Protein AF-0000000081627123 (afdb_homodimer)

pLDDT: mean 78.78, std 24.62, range [31.23, 98.88]

Organism: Polistes dominula (NCBI:txid743375)

Structure (mmCIF, N/CA/C/O backbone):
data_AF-0000000081627123-model_v1
#
loop_
_entity.id
_entity.type
_entity.pdbx_description
1 polymer 'Thioredoxin, mitochondrial'
#
loop_
_atom_site.group_PDB
_atom_site.id
_atom_site.type_symbol
_atom_site.label_atom_id
_atom_site.label_alt_id
_atom_site.label_comp_id
_atom_site.label_asym_id
_atom_site.label_entity_id
_atom_site.label_seq_id
_atom_site.pdbx_PDB_ins_code
_atom_site.Cartn_x
_atom_site.Cartn_y
_atom_site.Cartn_z
_atom_site.occupancy
_atom_site.B_iso_or_equiv
_atom_site.auth_seq_id
_atom_site.auth_comp_id
_atom_site.auth_asym_id
_atom_site.auth_atom_id
_atom_site.pdbx_PDB_model_num
ATOM 1 N N . MET A 1 1 ? 8.406 61.375 -47.062 1 37.44 1 MET A N 1
ATOM 2 C CA . MET A 1 1 ? 8.875 61.156 -45.688 1 37.44 1 MET A CA 1
ATOM 3 C C . MET A 1 1 ? 8.07 60.062 -45 1 37.44 1 MET A C 1
ATOM 5 O O . MET A 1 1 ? 6.91 60.281 -44.625 1 37.44 1 MET A O 1
ATOM 9 N N . LEU A 1 2 ? 8.195 58.781 -45.469 1 44.66 2 LEU A N 1
ATOM 10 C CA . LEU A 1 2 ? 7.539 57.562 -45.031 1 44.66 2 LEU A CA 1
ATOM 11 C C . LEU A 1 2 ? 7.84 57.281 -43.562 1 44.66 2 LEU A C 1
ATOM 13 O O . LEU A 1 2 ? 9 57.125 -43.188 1 44.66 2 LEU A O 1
ATOM 17 N N . ARG A 1 3 ? 6.949 57.75 -42.656 1 46.53 3 ARG A N 1
ATOM 18 C CA . ARG A 1 3 ? 6.918 57.438 -41.219 1 46.53 3 ARG A CA 1
ATOM 19 C C . ARG A 1 3 ? 6.801 55.938 -41 1 46.53 3 ARG A C 1
ATOM 21 O O . ARG A 1 3 ? 5.805 55.344 -41.375 1 46.53 3 ARG A O 1
ATOM 28 N N . ASN A 1 4 ? 7.891 55.156 -41.156 1 46.28 4 ASN A N 1
ATOM 29 C CA . ASN A 1 4 ? 8 53.75 -40.719 1 46.28 4 ASN A CA 1
ATOM 30 C C . ASN A 1 4 ? 7.574 53.594 -39.25 1 46.28 4 ASN A C 1
ATOM 32 O O . ASN A 1 4 ? 8.25 54.094 -38.344 1 46.28 4 ASN A O 1
ATOM 36 N N . ILE A 1 5 ? 6.258 53.656 -38.938 1 51.25 5 ILE A N 1
ATOM 37 C CA . ILE A 1 5 ? 5.715 53.375 -37.594 1 51.25 5 ILE A CA 1
ATOM 38 C C . ILE A 1 5 ? 6.121 51.969 -37.188 1 51.25 5 ILE A C 1
ATOM 40 O O . ILE A 1 5 ? 5.777 50.969 -37.844 1 51.25 5 ILE A O 1
ATOM 44 N N . ASN A 1 6 ? 7.352 51.719 -36.719 1 48.28 6 ASN A N 1
ATOM 45 C CA . ASN A 1 6 ? 7.758 50.531 -36 1 48.28 6 ASN A CA 1
ATOM 46 C C . ASN A 1 6 ? 6.805 50.219 -34.844 1 48.28 6 ASN A C 1
ATOM 48 O O . ASN A 1 6 ? 6.738 50.938 -33.875 1 48.28 6 ASN A O 1
ATOM 52 N N . LYS A 1 7 ? 5.578 49.719 -35.094 1 49.28 7 LYS A N 1
ATOM 53 C CA . LYS A 1 7 ? 4.742 49.25 -34 1 49.28 7 LYS A CA 1
ATOM 54 C C . LYS A 1 7 ? 5.449 48.156 -33.219 1 49.28 7 LYS A C 1
ATOM 56 O O . LYS A 1 7 ? 5.75 47.062 -33.781 1 49.28 7 LYS A O 1
ATOM 61 N N . THR A 1 8 ? 6.305 48.438 -32.219 1 51.44 8 THR A N 1
ATOM 62 C CA .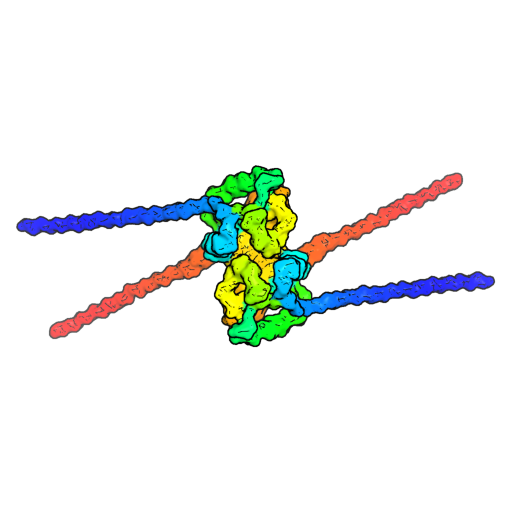 THR A 1 8 ? 6.82 47.5 -31.25 1 51.44 8 THR A CA 1
ATOM 63 C C . THR A 1 8 ? 5.676 46.75 -30.547 1 51.44 8 THR A C 1
ATOM 65 O O . THR A 1 8 ? 4.758 47.406 -30.031 1 51.44 8 THR A O 1
ATOM 68 N N . PHE A 1 9 ? 5.223 45.656 -31.047 1 54.81 9 PHE A N 1
ATOM 69 C CA . PHE A 1 9 ? 4.324 44.812 -30.266 1 54.81 9 PHE A CA 1
ATOM 70 C C . PHE A 1 9 ? 4.938 44.5 -28.906 1 54.81 9 PHE A C 1
ATOM 72 O O . PHE A 1 9 ? 6.105 44.094 -28.828 1 54.81 9 PHE A O 1
ATOM 79 N N . PRO A 1 10 ? 4.41 45.094 -27.891 1 54.66 10 PRO A N 1
ATOM 80 C CA . PRO A 1 10 ? 4.957 44.688 -26.594 1 54.66 10 PRO A CA 1
ATOM 81 C C . PRO A 1 10 ? 4.781 43.188 -26.328 1 54.66 10 PRO A C 1
ATOM 83 O O . PRO A 1 10 ? 3.758 42.625 -26.703 1 54.66 10 PRO A O 1
ATOM 86 N N . MET A 1 11 ? 5.836 42.406 -26.391 1 53.34 11 MET A N 1
ATOM 87 C CA . MET A 1 11 ? 5.832 41.031 -25.906 1 53.34 11 MET A CA 1
ATOM 88 C C . MET A 1 11 ? 5.273 40.969 -24.484 1 53.34 11 MET A C 1
ATOM 90 O O . MET A 1 11 ? 5.793 41.594 -23.578 1 53.34 11 MET A O 1
ATOM 94 N N . TRP A 1 12 ? 3.969 40.844 -24.328 1 49.94 12 TRP A N 1
ATOM 95 C CA . TRP A 1 12 ? 3.402 40.562 -23.016 1 49.94 12 TRP A CA 1
ATOM 96 C C . TRP A 1 12 ? 4.078 39.344 -22.375 1 49.94 12 TRP A C 1
ATOM 98 O O . TRP A 1 12 ? 4.02 38.25 -22.922 1 49.94 12 TRP A O 1
ATOM 108 N N . ILE A 1 13 ? 5.172 39.531 -21.828 1 50.84 13 ILE A N 1
ATOM 109 C CA . ILE A 1 13 ? 5.699 38.469 -20.984 1 50.84 13 ILE A CA 1
ATOM 110 C C . ILE A 1 13 ? 4.609 38 -20.031 1 50.84 13 ILE A C 1
ATOM 112 O O . ILE A 1 13 ? 4.164 38.719 -19.156 1 50.84 13 ILE A O 1
ATOM 116 N N . ARG A 1 14 ? 3.654 37.188 -20.438 1 51.41 14 ARG A N 1
ATOM 117 C CA . ARG A 1 14 ? 2.754 36.531 -19.484 1 51.41 14 ARG A CA 1
ATOM 118 C C . ARG A 1 14 ? 3.535 35.844 -18.375 1 51.41 14 ARG A C 1
ATOM 120 O O . ARG A 1 14 ? 4.434 35.062 -18.625 1 51.41 14 ARG A O 1
ATOM 127 N N . ARG A 1 15 ? 3.648 36.531 -17.203 1 46.91 15 ARG A N 1
ATOM 128 C CA . ARG A 1 15 ? 4.137 35.844 -16.016 1 46.91 15 ARG A CA 1
ATOM 129 C C . ARG A 1 15 ? 3.404 34.5 -15.812 1 46.91 15 ARG A C 1
ATOM 131 O O . ARG A 1 15 ? 2.174 34.469 -15.734 1 46.91 15 ARG A O 1
ATOM 138 N N . ILE A 1 16 ? 3.758 33.469 -16.391 1 46.84 16 ILE A N 1
ATOM 139 C CA . ILE A 1 16 ? 3.254 32.156 -15.984 1 46.84 16 ILE A CA 1
ATOM 140 C C . ILE A 1 16 ? 3.283 32.031 -14.469 1 46.84 16 ILE A C 1
ATOM 142 O O . ILE A 1 16 ? 4.352 32.125 -13.852 1 46.84 16 ILE A O 1
ATOM 146 N N . SER A 1 17 ? 2.309 32.75 -13.852 1 41.34 17 SER A N 1
ATOM 147 C CA . SER A 1 17 ? 2.172 32.469 -12.422 1 41.34 17 SER A CA 1
ATOM 148 C C . SER A 1 17 ? 2.279 30.953 -12.148 1 41.34 17 SER A C 1
ATOM 150 O O . SER A 1 17 ? 1.561 30.156 -12.75 1 41.34 17 SER A O 1
ATOM 152 N N . LEU A 1 18 ? 3.475 30.5 -11.953 1 42.94 18 LEU A N 1
ATOM 153 C CA . LEU A 1 18 ? 3.584 29.172 -11.359 1 42.94 18 LEU A CA 1
ATOM 154 C C . LEU A 1 18 ? 2.521 28.969 -10.289 1 42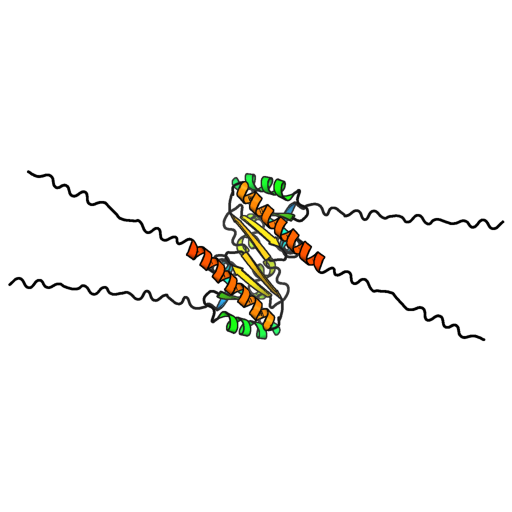.94 18 LEU A C 1
ATOM 156 O O . LEU A 1 18 ? 2.516 29.672 -9.273 1 42.94 18 LEU A O 1
ATOM 160 N N . SER A 1 19 ? 1.31 28.875 -10.602 1 42.25 19 SER A N 1
ATOM 161 C CA . SER A 1 19 ? 0.287 28.5 -9.633 1 42.25 19 SER A CA 1
ATOM 162 C C . SER A 1 19 ? 0.873 27.641 -8.508 1 42.25 19 SER A C 1
ATOM 164 O O . SER A 1 19 ? 1.483 26.609 -8.766 1 42.25 19 SER A O 1
ATOM 166 N N . HIS A 1 20 ? 1.462 28.25 -7.492 1 45.31 20 HIS A N 1
ATOM 167 C CA . HIS A 1 20 ? 1.794 27.547 -6.262 1 45.31 20 HIS A CA 1
ATOM 168 C C . HIS A 1 20 ? 0.743 26.484 -5.938 1 45.31 20 HIS A C 1
ATOM 170 O O . HIS A 1 20 ? -0.418 26.812 -5.688 1 45.31 20 HIS A O 1
ATOM 176 N N . GLN A 1 21 ? 0.646 25.516 -6.559 1 48.5 21 GLN A N 1
ATOM 177 C CA . GLN A 1 21 ? -0.294 24.484 -6.148 1 48.5 21 GLN A CA 1
ATOM 178 C C . GLN A 1 21 ? -0.326 24.328 -4.633 1 48.5 21 GLN A C 1
ATOM 180 O O . GLN A 1 21 ? 0.723 24.234 -3.99 1 48.5 21 GLN A O 1
ATOM 185 N N . LYS A 1 22 ? -1.052 25.031 -3.885 1 51.25 22 LYS A N 1
ATOM 186 C CA . LYS A 1 22 ? -1.329 25.016 -2.451 1 51.25 22 LYS A CA 1
ATOM 187 C C . LYS A 1 22 ? -1.034 23.641 -1.849 1 51.25 22 LYS A C 1
ATOM 189 O O . LYS A 1 22 ? -1.465 22.625 -2.383 1 51.25 22 LYS A O 1
ATOM 194 N N . LYS A 1 23 ? 0.147 23.531 -1.082 1 57.25 23 LYS A N 1
ATOM 195 C CA . LYS A 1 23 ? 0.594 22.5 -0.137 1 57.25 23 LYS A CA 1
ATOM 196 C C . LYS A 1 23 ? -0.578 21.953 0.668 1 57.25 23 LYS A C 1
ATOM 198 O O . LYS A 1 23 ? -1.301 22.703 1.323 1 57.25 23 LYS A O 1
ATOM 203 N N . LYS A 1 24 ? -1.236 20.75 0.321 1 81.94 24 LYS A N 1
ATOM 204 C CA . LYS A 1 24 ? -2.639 20.609 0.7 1 81.94 24 LYS A CA 1
ATOM 205 C C . LYS A 1 24 ? -2.8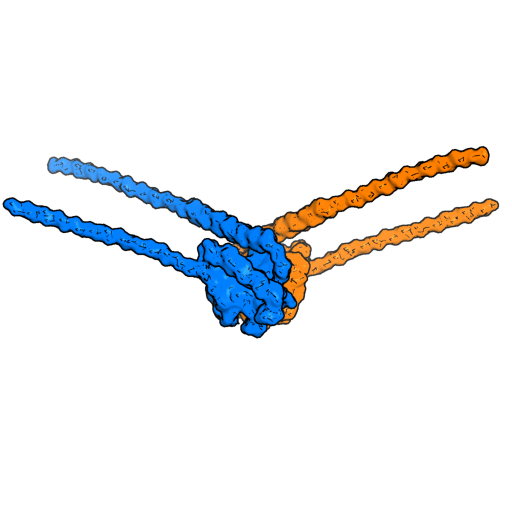03 19.609 1.834 1 81.94 24 LYS A C 1
ATOM 207 O O . LYS A 1 24 ? -2.186 18.531 1.818 1 81.94 24 LYS A O 1
ATOM 212 N N . VAL A 1 25 ? -2.908 20.266 2.957 1 95.5 25 VAL A N 1
ATOM 213 C CA . VAL A 1 25 ? -3.525 19.453 4.004 1 95.5 25 VAL A CA 1
ATOM 214 C C . VAL A 1 25 ? -5.02 19.312 3.73 1 95.5 25 VAL A C 1
ATOM 216 O O . VAL A 1 25 ? -5.727 20.297 3.557 1 95.5 25 VAL A O 1
ATOM 219 N N . TYR A 1 26 ? -5.402 18.047 3.629 1 96.44 26 TYR A N 1
ATOM 220 C CA . TYR A 1 26 ? -6.824 17.859 3.359 1 96.44 26 TYR A CA 1
ATOM 221 C C . TYR A 1 26 ? -7.355 16.609 4.043 1 96.44 26 TYR A C 1
ATOM 223 O O . TYR A 1 26 ? -6.586 15.703 4.379 1 96.44 26 TYR A O 1
ATOM 231 N N . GLU A 1 27 ? -8.688 16.625 4.27 1 97 27 GLU A N 1
ATOM 232 C CA . GLU A 1 27 ? -9.367 15.469 4.824 1 97 27 GLU A CA 1
ATOM 233 C C . GLU A 1 27 ? -9.859 14.531 3.717 1 97 27 GLU A C 1
ATOM 235 O O . GLU A 1 27 ? -10.25 14.992 2.641 1 97 27 GLU A O 1
ATOM 240 N N . ILE A 1 28 ? -9.828 13.281 3.984 1 97.44 28 ILE A N 1
ATOM 241 C CA . ILE A 1 28 ? -10.359 12.273 3.074 1 97.44 28 ILE A CA 1
ATOM 242 C C . ILE A 1 28 ? -11.695 11.75 3.607 1 97.44 28 ILE A C 1
ATOM 244 O O . ILE A 1 28 ? -11.789 11.352 4.77 1 97.44 28 ILE A O 1
ATOM 248 N N . ASN A 1 29 ? -12.602 11.805 2.688 1 95.38 29 ASN A N 1
ATOM 249 C CA . ASN A 1 29 ? -13.914 11.266 3.025 1 95.38 29 ASN A CA 1
ATOM 250 C C . ASN A 1 29 ? -14.375 10.227 2 1 95.38 29 ASN A C 1
ATOM 252 O O . ASN A 1 29 ? -14.984 10.578 0.986 1 95.38 29 ASN A O 1
ATOM 256 N N . GLY A 1 30 ? -14.023 8.992 2.248 1 95.62 30 GLY A N 1
ATOM 257 C CA . GLY A 1 30 ? -14.484 7.91 1.396 1 95.62 30 GLY A CA 1
ATOM 258 C C . GLY A 1 30 ? -13.414 7.406 0.443 1 95.62 30 GLY A C 1
ATOM 259 O O . GLY A 1 30 ? -12.414 8.086 0.207 1 95.62 30 GLY A O 1
ATOM 260 N N . ASN A 1 31 ? -13.766 6.344 -0.175 1 95.25 31 ASN A N 1
ATOM 261 C CA . ASN A 1 31 ? -12.805 5.648 -1.021 1 95.25 31 ASN A CA 1
ATOM 262 C C . ASN A 1 31 ? -12.57 6.391 -2.332 1 95.25 31 ASN A C 1
ATOM 264 O O . ASN A 1 31 ? -11.453 6.406 -2.852 1 95.25 31 ASN A O 1
ATOM 268 N N . ILE A 1 32 ? -13.602 6.969 -2.814 1 94.38 32 ILE A N 1
ATOM 269 C CA . ILE A 1 32 ? -13.484 7.668 -4.09 1 94.38 32 ILE A CA 1
ATOM 270 C C . ILE A 1 32 ? -12.5 8.828 -3.947 1 94.38 32 ILE A C 1
ATOM 272 O O . ILE A 1 32 ? -11.594 8.984 -4.77 1 94.38 32 ILE A O 1
ATOM 276 N N . GLU A 1 33 ? -12.672 9.539 -2.904 1 96.38 33 GLU A N 1
ATOM 277 C CA . GLU A 1 33 ? -11.766 10.656 -2.666 1 96.38 33 GLU A CA 1
ATOM 278 C C . GLU A 1 33 ? -10.344 10.172 -2.383 1 96.38 33 GLU A C 1
ATOM 280 O O . GLU A 1 33 ? -9.375 10.766 -2.857 1 96.38 33 GLU A O 1
ATOM 285 N N . PHE A 1 34 ? -10.219 9.156 -1.637 1 97.75 34 PHE A N 1
ATOM 286 C CA . PHE A 1 34 ? -8.922 8.562 -1.35 1 97.75 34 PHE A CA 1
ATOM 287 C C . PHE A 1 34 ? -8.211 8.164 -2.639 1 97.75 34 PHE A C 1
ATOM 289 O O . PHE A 1 34 ? -7.035 8.477 -2.83 1 97.75 34 PHE A O 1
ATOM 296 N N . ASN A 1 35 ? -8.922 7.582 -3.508 1 96.12 35 ASN A N 1
ATOM 297 C CA . ASN A 1 35 ? -8.336 7.145 -4.773 1 96.12 35 ASN A CA 1
ATOM 298 C C . ASN A 1 35 ? -7.898 8.328 -5.625 1 96.12 35 ASN A C 1
ATOM 300 O O . ASN A 1 35 ? -6.777 8.352 -6.133 1 96.12 35 ASN A O 1
ATOM 304 N N . ASP A 1 36 ? -8.734 9.258 -5.695 1 94.75 36 ASP A N 1
ATOM 305 C CA . ASP A 1 36 ? -8.469 10.406 -6.551 1 94.75 36 ASP A CA 1
ATOM 306 C C . ASP A 1 36 ? -7.285 11.219 -6.035 1 94.75 36 ASP A C 1
ATOM 308 O O . ASP A 1 36 ? -6.367 11.539 -6.793 1 94.75 36 ASP A O 1
ATOM 312 N N . LYS A 1 37 ? -7.223 11.398 -4.727 1 94.81 37 LYS A N 1
ATOM 313 C CA . LYS A 1 37 ? -6.273 12.367 -4.184 1 94.81 37 LYS A CA 1
ATOM 314 C C . LYS A 1 37 ? -4.988 11.68 -3.732 1 94.81 37 LYS A C 1
ATOM 316 O O . LYS A 1 37 ? -3.93 12.305 -3.662 1 94.81 37 LYS A O 1
ATOM 321 N N . VAL A 1 38 ? -5.078 10.352 -3.402 1 96.81 38 VAL A N 1
ATOM 322 C CA . VAL A 1 38 ? -3.932 9.688 -2.793 1 96.81 38 VAL A CA 1
ATOM 323 C C . VAL A 1 38 ? -3.363 8.648 -3.758 1 96.81 38 VAL A C 1
ATOM 325 O O . VAL A 1 38 ? -2.213 8.758 -4.191 1 96.81 38 VAL A O 1
ATOM 328 N N . MET A 1 39 ? -4.137 7.766 -4.18 1 95.81 39 MET A N 1
ATOM 329 C CA . MET A 1 39 ? -3.643 6.633 -4.957 1 95.81 39 MET A CA 1
ATOM 330 C C . MET A 1 39 ? -3.303 7.059 -6.383 1 95.81 39 MET A C 1
ATOM 332 O O . MET A 1 39 ? -2.34 6.562 -6.969 1 95.81 39 MET A O 1
ATOM 336 N N . ASN A 1 40 ? -4.102 7.969 -6.914 1 91.19 40 ASN A N 1
ATOM 337 C CA . ASN A 1 40 ? -3.926 8.391 -8.297 1 91.19 40 ASN A CA 1
ATOM 338 C C . ASN A 1 40 ? -3.375 9.812 -8.391 1 91.19 40 ASN A C 1
ATOM 340 O O . ASN A 1 40 ? -3.283 10.383 -9.477 1 91.19 40 ASN A O 1
ATOM 344 N N . GLY A 1 41 ? -3.143 10.344 -7.203 1 85.88 41 GLY A N 1
ATOM 345 C CA . GLY A 1 41 ? -2.59 11.688 -7.188 1 85.88 41 GLY A CA 1
ATOM 346 C C . GLY A 1 41 ? -1.163 11.75 -7.699 1 85.88 41 GLY A C 1
ATOM 347 O O . GLY A 1 41 ? -0.496 10.727 -7.824 1 85.88 41 GLY A O 1
ATOM 348 N N . LYS A 1 42 ? -0.908 13.094 -7.949 1 82.44 42 LYS A N 1
ATOM 349 C CA . LYS A 1 42 ? 0.467 13.344 -8.375 1 82.44 42 LYS A CA 1
ATOM 350 C C . LYS A 1 42 ? 1.37 13.609 -7.172 1 82.44 42 LYS A C 1
ATOM 352 O O . LYS A 1 42 ? 0.957 14.258 -6.207 1 82.44 42 LYS A O 1
ATOM 357 N N . GLY A 1 43 ? 2.439 12.93 -7.016 1 88.38 43 GLY A N 1
ATOM 358 C CA . GLY A 1 43 ? 3.4 13.188 -5.957 1 88.38 43 GLY A CA 1
ATOM 359 C C . GLY A 1 43 ? 3.238 12.266 -4.762 1 88.38 43 GLY A C 1
ATOM 360 O O . GLY A 1 43 ? 2.43 11.336 -4.797 1 88.38 43 GLY A O 1
ATOM 361 N N . THR A 1 44 ? 3.926 12.586 -3.719 1 95.81 44 THR A N 1
ATOM 362 C CA . THR A 1 44 ? 3.893 11.797 -2.494 1 95.81 44 THR A CA 1
ATOM 363 C C . THR A 1 44 ? 2.893 12.375 -1.499 1 95.81 44 THR A C 1
ATOM 365 O O . THR A 1 44 ? 2.848 13.594 -1.296 1 95.81 44 THR A O 1
ATOM 368 N N . VAL A 1 45 ? 2.045 11.531 -0.948 1 97.31 45 VAL A N 1
ATOM 369 C CA . VAL A 1 45 ? 1.064 11.945 0.049 1 97.31 45 VAL A CA 1
ATOM 370 C C . VAL A 1 45 ? 1.328 11.219 1.367 1 97.31 45 VAL A C 1
ATOM 372 O O . VAL A 1 45 ? 1.444 9.992 1.395 1 97.31 45 VAL A O 1
ATOM 375 N N . VAL A 1 46 ? 1.479 11.984 2.424 1 98.44 46 VAL A N 1
ATOM 376 C CA . VAL A 1 46 ? 1.483 11.43 3.775 1 98.44 46 VAL A CA 1
ATOM 377 C C . VAL A 1 46 ? 0.049 11.273 4.273 1 98.44 46 VAL A C 1
ATOM 379 O O . VAL A 1 46 ? -0.719 12.234 4.289 1 98.44 46 VAL A O 1
ATOM 382 N N . VAL A 1 47 ? -0.269 10.055 4.57 1 98.75 47 VAL A N 1
ATOM 383 C CA . VAL A 1 47 ? -1.605 9.734 5.059 1 98.75 47 VAL A CA 1
ATOM 384 C C . VAL A 1 47 ? -1.57 9.547 6.574 1 98.75 47 VAL A C 1
ATOM 386 O O . VAL A 1 47 ? -0.8 8.734 7.09 1 98.75 47 VAL A O 1
ATOM 389 N N . ASN A 1 48 ? -2.406 10.32 7.273 1 98.88 48 ASN A N 1
ATOM 390 C CA . ASN A 1 48 ? -2.496 10.273 8.727 1 98.88 48 ASN A CA 1
ATOM 391 C C . ASN A 1 48 ? -3.852 9.742 9.188 1 98.88 48 ASN A C 1
ATOM 393 O O . ASN A 1 48 ? -4.852 10.461 9.156 1 98.88 48 ASN A O 1
ATOM 397 N N . PHE A 1 49 ? -3.867 8.469 9.508 1 98.81 49 PHE A N 1
ATOM 398 C CA . PHE A 1 49 ? -5.051 7.926 10.164 1 98.81 49 PHE A CA 1
ATOM 399 C C . PHE A 1 49 ? -5.137 8.398 11.609 1 98.81 49 PHE A C 1
ATOM 401 O O . PHE A 1 49 ? -4.184 8.25 12.375 1 98.81 49 PHE A O 1
ATOM 408 N N . HIS A 1 50 ? -6.289 8.922 11.922 1 98.25 50 HIS A N 1
ATOM 409 C CA . HIS A 1 50 ? -6.477 9.5 13.25 1 98.25 50 HIS A CA 1
ATOM 410 C C . HIS A 1 50 ? -7.902 9.289 13.75 1 98.25 50 HIS A C 1
ATOM 412 O O . HIS A 1 50 ? -8.734 8.719 13.039 1 98.25 50 HIS A O 1
ATOM 418 N N . ALA A 1 51 ? -8.117 9.641 15.039 1 97.69 51 ALA A N 1
ATOM 419 C CA . ALA A 1 51 ? -9.445 9.672 15.641 1 97.69 51 ALA A CA 1
ATOM 420 C C . ALA A 1 51 ? -9.594 10.875 16.562 1 97.69 51 ALA A C 1
ATOM 422 O O . ALA A 1 51 ? -8.617 11.336 17.172 1 97.69 51 ALA A O 1
ATOM 423 N N . ASP A 1 52 ? -10.828 11.336 16.688 1 95.12 52 ASP A N 1
ATOM 424 C CA . ASP A 1 52 ? -11.078 12.523 17.484 1 95.12 52 ASP A CA 1
ATOM 425 C C . ASP A 1 52 ? -10.812 12.242 18.969 1 95.12 52 ASP A C 1
ATOM 427 O O . ASP A 1 52 ? -10.453 13.156 19.719 1 95.12 52 ASP A O 1
ATOM 431 N N . TRP A 1 53 ? -10.984 11.07 19.391 1 94.88 53 TRP A N 1
ATOM 432 C CA . TRP A 1 53 ? -10.859 10.711 20.812 1 94.88 53 TRP A CA 1
ATOM 433 C C . TRP A 1 53 ? -9.453 10.219 21.125 1 94.88 53 TRP A C 1
ATOM 435 O O . TRP A 1 53 ? -9.227 9.586 22.156 1 94.88 53 TRP A O 1
ATOM 445 N N . CYS A 1 54 ? -8.57 10.469 20.281 1 96.75 54 CYS A N 1
ATOM 446 C CA . CYS A 1 54 ? -7.219 9.938 20.453 1 96.75 54 CYS A CA 1
ATOM 447 C C . CYS A 1 54 ? -6.254 11.031 20.891 1 96.75 54 CYS A C 1
ATOM 449 O O . CYS A 1 54 ? -5.945 11.938 20.125 1 96.75 54 CYS A O 1
ATOM 451 N N . ASP A 1 55 ? -5.684 10.945 22.031 1 96.75 55 ASP A N 1
ATOM 452 C CA . ASP A 1 55 ? -4.816 11.969 22.594 1 96.75 55 ASP A CA 1
ATOM 453 C C . ASP A 1 55 ? -3.488 12.047 21.844 1 96.75 55 ASP A C 1
ATOM 455 O O . ASP A 1 55 ? -3.045 13.133 21.469 1 96.75 55 ASP A O 1
ATOM 459 N N . PRO A 1 56 ? -2.844 10.906 21.688 1 97.75 56 PRO A N 1
ATOM 460 C CA . PRO A 1 56 ? -1.615 11.008 20.891 1 97.75 56 PRO A CA 1
ATOM 461 C C . PRO A 1 56 ? -1.844 11.641 19.516 1 97.75 56 PRO A C 1
ATOM 463 O O . PRO A 1 56 ? -0.957 12.312 19 1 97.75 56 PRO A O 1
ATOM 466 N N . CYS A 1 57 ? -2.951 11.438 18.922 1 98.38 57 CYS A N 1
ATOM 467 C CA . CYS A 1 57 ? -3.283 12.039 17.625 1 98.38 57 CYS A CA 1
ATOM 468 C C . CYS A 1 57 ? -3.305 13.555 17.734 1 98.38 57 CYS A C 1
ATOM 470 O O . CYS A 1 57 ? -2.889 14.25 16.797 1 98.38 57 CYS A O 1
ATOM 472 N N . THR A 1 58 ? -3.799 13.992 18.781 1 96.69 58 THR A N 1
ATOM 473 C CA . THR A 1 58 ? -3.898 15.438 18.969 1 96.69 58 THR A CA 1
ATOM 474 C C . THR A 1 58 ? -2.512 16.062 19.078 1 96.69 58 THR A C 1
ATOM 476 O O . THR A 1 58 ? -2.35 17.266 18.875 1 96.69 58 THR A O 1
ATOM 479 N N . ILE A 1 59 ? -1.551 15.344 19.359 1 97.25 59 ILE A N 1
ATOM 480 C CA . ILE A 1 59 ? -0.165 15.789 19.453 1 97.25 59 ILE A CA 1
ATOM 481 C C . ILE A 1 59 ? 0.516 15.641 18.094 1 97.25 59 ILE A C 1
ATOM 483 O O . ILE A 1 59 ? 1.148 16.578 17.609 1 97.25 59 ILE A O 1
ATOM 487 N N . LEU A 1 60 ? 0.332 14.547 17.453 1 98.31 60 LEU A N 1
ATOM 488 C CA . LEU A 1 60 ? 1.061 14.211 16.234 1 98.31 60 LEU A CA 1
ATOM 489 C C . LEU A 1 60 ? 0.555 15.039 15.047 1 98.31 60 LEU A C 1
ATOM 491 O O . LEU A 1 60 ? 1.349 15.523 14.242 1 98.31 60 LEU A O 1
ATOM 495 N N . THR A 1 61 ? -0.758 15.18 14.906 1 98.06 61 THR A N 1
ATOM 496 C CA . THR A 1 61 ? -1.339 15.766 13.703 1 98.06 61 THR A CA 1
ATOM 497 C C . THR A 1 61 ? -0.824 17.188 13.484 1 98.06 61 THR A C 1
ATOM 499 O O . THR A 1 61 ? -0.347 17.516 12.398 1 98.06 61 THR A O 1
ATOM 502 N N . PRO A 1 62 ? -0.83 18.031 14.492 1 97.31 62 PRO A N 1
ATOM 503 C CA . PRO A 1 62 ? -0.295 19.391 14.281 1 97.31 62 PRO A CA 1
ATOM 504 C C . PRO A 1 62 ? 1.192 19.375 13.938 1 97.31 62 PRO A C 1
ATOM 506 O O . PRO A 1 62 ? 1.651 20.219 13.156 1 97.31 62 PRO A O 1
ATOM 509 N N . LYS A 1 63 ? 1.931 18.516 14.484 1 97.5 63 LYS A N 1
ATOM 510 C CA . LYS A 1 63 ? 3.355 18.422 14.18 1 97.5 63 LYS A CA 1
ATOM 511 C C . LYS A 1 63 ? 3.58 18.031 12.719 1 97.5 63 LYS A C 1
ATOM 513 O O . LYS A 1 63 ? 4.457 18.594 12.055 1 97.5 63 LYS A O 1
ATOM 518 N N . LEU A 1 64 ? 2.789 17.109 12.266 1 98.19 64 LEU A N 1
ATOM 519 C CA . LEU A 1 64 ? 2.863 16.734 10.852 1 98.19 64 LEU A CA 1
ATOM 520 C C . LEU A 1 64 ? 2.535 17.922 9.953 1 98.19 64 LEU A C 1
ATOM 522 O O . LEU A 1 64 ? 3.209 18.141 8.945 1 98.19 64 LEU A O 1
ATOM 526 N N . ILE A 1 65 ? 1.524 18.625 10.297 1 97.38 65 ILE A N 1
ATOM 527 C CA . ILE A 1 65 ? 1.12 19.797 9.516 1 97.38 65 ILE A CA 1
ATOM 528 C C . ILE A 1 65 ? 2.268 20.797 9.453 1 97.38 65 ILE A C 1
ATOM 530 O O . ILE A 1 65 ? 2.623 21.281 8.375 1 97.38 65 ILE A O 1
ATOM 534 N N . GLU A 1 66 ? 2.834 21.016 10.547 1 96.31 66 GLU A N 1
ATOM 535 C CA . GLU A 1 66 ? 3.932 21.984 10.625 1 96.31 66 GLU A CA 1
ATOM 536 C C . GLU A 1 66 ? 5.109 21.547 9.758 1 96.31 66 GLU A C 1
ATOM 538 O O . GLU A 1 66 ? 5.723 22.375 9.078 1 96.31 66 GLU A O 1
ATOM 543 N N . LEU A 1 67 ? 5.426 20.312 9.781 1 96.25 67 LEU A N 1
ATOM 544 C CA . LEU A 1 67 ? 6.598 19.797 9.086 1 96.25 67 LEU A CA 1
ATOM 545 C C . LEU A 1 67 ? 6.336 19.719 7.582 1 96.25 67 LEU A C 1
ATOM 547 O O . LEU A 1 67 ? 7.25 19.922 6.777 1 96.25 67 LEU A O 1
ATOM 551 N N . ILE A 1 68 ? 5.09 19.5 7.195 1 96 68 ILE A N 1
ATOM 552 C CA . ILE A 1 68 ? 4.812 19.141 5.812 1 96 68 ILE A CA 1
ATOM 553 C C . ILE A 1 68 ? 4.34 20.359 5.035 1 96 68 ILE A C 1
ATOM 555 O O . ILE A 1 68 ? 4.617 20.5 3.842 1 96 68 ILE A O 1
ATOM 559 N N . GLU A 1 69 ? 3.697 21.25 5.672 1 93.12 69 GLU A N 1
ATOM 560 C CA . GLU A 1 69 ? 3.072 22.406 5.031 1 93.12 69 GLU A CA 1
ATOM 561 C C . GLU A 1 69 ? 4.086 23.188 4.199 1 93.12 69 GLU A C 1
ATOM 563 O O . GLU A 1 69 ? 3.783 23.609 3.082 1 93.12 69 GLU A O 1
ATOM 568 N N . PRO A 1 70 ? 5.281 23.297 4.652 1 91.69 70 PRO A N 1
ATOM 569 C CA . PRO A 1 70 ? 6.234 24.109 3.881 1 91.69 70 PRO A CA 1
ATOM 570 C C . PRO A 1 70 ? 6.816 23.344 2.691 1 91.69 70 PRO A C 1
ATOM 572 O O . PRO A 1 70 ? 7.512 23.938 1.859 1 91.69 70 PRO A O 1
ATOM 575 N N . ILE A 1 71 ? 6.586 22.109 2.646 1 91.5 71 ILE A N 1
ATOM 576 C CA . ILE A 1 71 ? 7.18 21.297 1.602 1 91.5 71 ILE A CA 1
ATOM 577 C C . ILE A 1 71 ? 6.215 21.172 0.424 1 91.5 71 ILE A C 1
ATOM 579 O O . ILE A 1 71 ? 5.172 20.516 0.528 1 91.5 71 ILE A O 1
ATOM 583 N N . GLU A 1 72 ? 6.523 21.625 -0.692 1 87.56 72 GLU A N 1
ATOM 584 C CA . GLU A 1 72 ? 5.652 21.734 -1.86 1 87.56 72 GLU A CA 1
ATOM 585 C C . GLU A 1 72 ? 5.41 20.359 -2.484 1 87.56 72 GLU A C 1
ATOM 587 O O . GLU A 1 72 ? 4.355 20.125 -3.072 1 87.56 72 GLU A O 1
ATOM 592 N N . THR A 1 73 ? 6.277 19.5 -2.307 1 89.69 73 THR A N 1
ATOM 593 C CA . THR A 1 73 ? 6.219 18.219 -3.008 1 89.69 73 THR A CA 1
ATOM 594 C C . THR A 1 73 ? 5.461 17.188 -2.18 1 89.69 73 THR A C 1
ATOM 596 O O . THR A 1 73 ? 5.289 16.047 -2.611 1 89.69 73 THR A O 1
ATOM 599 N N . LEU A 1 74 ? 5.012 17.625 -1.027 1 94.88 74 LEU A N 1
ATOM 600 C CA . LEU A 1 74 ? 4.324 16.688 -0.146 1 94.88 74 LEU A CA 1
ATOM 601 C C . LEU A 1 74 ? 2.93 17.203 0.206 1 94.88 74 LEU A C 1
ATOM 603 O O . LEU A 1 74 ? 2.746 18.391 0.484 1 94.88 74 LEU A O 1
ATOM 607 N N . ASP A 1 75 ? 1.965 16.297 0.152 1 96.38 75 ASP A N 1
ATOM 608 C CA . ASP A 1 75 ? 0.639 16.547 0.704 1 96.38 75 ASP A CA 1
ATOM 609 C C . ASP A 1 75 ? 0.416 15.758 1.99 1 96.38 75 ASP A C 1
ATOM 611 O O . ASP A 1 75 ? 1.102 14.766 2.238 1 96.38 75 ASP A O 1
ATOM 615 N N . LEU A 1 76 ? -0.531 16.297 2.777 1 98.06 76 LEU A N 1
ATOM 616 C CA . LEU A 1 76 ? -0.975 15.594 3.975 1 98.06 76 LEU A CA 1
ATOM 617 C C . LEU A 1 76 ? -2.471 15.305 3.914 1 98.06 76 LEU A C 1
ATOM 619 O O . LEU A 1 76 ? -3.283 16.234 3.826 1 98.06 76 LEU A O 1
ATOM 623 N N . ALA A 1 77 ? -2.77 14.039 3.895 1 98.25 77 ALA A N 1
ATOM 624 C CA . ALA A 1 77 ? -4.156 13.594 3.955 1 98.25 77 ALA A CA 1
ATOM 625 C C . ALA A 1 77 ? -4.508 13.086 5.352 1 98.25 77 ALA A C 1
ATOM 627 O O . ALA A 1 77 ? -3.826 12.219 5.898 1 98.25 77 ALA A O 1
ATOM 628 N N . ILE A 1 78 ? -5.535 13.617 5.895 1 98.5 78 ILE A N 1
ATOM 629 C CA . ILE A 1 78 ? -6 13.227 7.219 1 98.5 78 ILE A CA 1
ATOM 630 C C . ILE A 1 78 ? -7.254 12.367 7.09 1 98.5 78 ILE A C 1
ATOM 632 O O . ILE A 1 78 ? -8.234 12.773 6.457 1 98.5 78 ILE A O 1
ATOM 636 N N . ILE A 1 79 ? -7.207 11.18 7.699 1 98.62 79 ILE A N 1
ATOM 637 C CA . ILE A 1 79 ? -8.305 10.227 7.574 1 98.62 79 ILE A CA 1
ATOM 638 C C . ILE A 1 79 ? -8.812 9.844 8.961 1 98.62 79 ILE A C 1
ATOM 640 O O . ILE A 1 79 ? -8.055 9.344 9.789 1 98.62 79 ILE A O 1
ATOM 644 N N . ASN A 1 80 ? -10.094 10.078 9.18 1 98.44 80 ASN A N 1
ATOM 645 C CA . ASN A 1 80 ? -10.719 9.609 10.406 1 98.44 80 ASN A CA 1
ATOM 646 C C . ASN A 1 80 ? -11.117 8.141 10.305 1 98.44 80 ASN A C 1
ATOM 648 O O . ASN A 1 80 ? -11.82 7.742 9.383 1 98.44 80 ASN A O 1
ATOM 652 N N . LEU A 1 81 ? -10.648 7.438 11.25 1 95.88 81 LEU A N 1
ATOM 653 C CA . LEU A 1 81 ? -10.805 5.984 11.242 1 95.88 81 LEU A CA 1
ATOM 654 C C . LEU A 1 81 ? -12.273 5.594 11.234 1 95.88 81 LEU A C 1
ATOM 656 O O . LEU A 1 81 ? -12.68 4.699 10.492 1 95.88 81 LEU A O 1
ATOM 660 N N . GLU A 1 82 ? -13.125 6.223 11.984 1 95.62 82 GLU A N 1
ATOM 661 C CA . GLU A 1 82 ? -14.531 5.875 12.148 1 95.62 82 GLU A CA 1
ATOM 662 C C . GLU A 1 82 ? -15.328 6.18 10.875 1 95.62 82 GLU A C 1
ATOM 664 O O . GLU A 1 82 ? -16.234 5.434 10.516 1 95.62 82 GLU A O 1
ATOM 669 N N . SER A 1 83 ? -14.953 7.176 10.242 1 96.88 83 SER A N 1
ATOM 670 C CA . SER A 1 83 ? -15.695 7.594 9.055 1 96.88 83 SER A CA 1
ATOM 671 C C . SER A 1 83 ? -15.211 6.855 7.812 1 96.88 83 SER A C 1
ATOM 673 O O . SER A 1 83 ? -15.844 6.922 6.758 1 96.88 83 SER A O 1
ATOM 675 N N . ASN A 1 84 ? -14.125 6.152 7.91 1 97.06 84 ASN A N 1
ATOM 676 C CA . ASN A 1 84 ? -13.539 5.438 6.781 1 97.06 84 ASN A CA 1
ATOM 677 C C . ASN A 1 84 ? -13.133 4.02 7.168 1 97.06 84 ASN A C 1
ATOM 679 O O . ASN A 1 84 ? -11.961 3.65 7.055 1 97.06 84 ASN A O 1
ATOM 683 N N . PRO A 1 85 ? -14.078 3.186 7.539 1 94.94 85 PRO A N 1
ATOM 684 C CA . PRO A 1 85 ? -13.742 1.855 8.062 1 94.94 85 PRO A CA 1
ATOM 685 C C . PRO A 1 85 ? -13.086 0.96 7.016 1 94.94 85 PRO A C 1
ATOM 687 O O . PRO A 1 85 ? -12.219 0.147 7.352 1 94.94 85 PRO A O 1
ATOM 690 N N . ASP A 1 86 ? -13.477 1.089 5.738 1 94.31 86 ASP A N 1
ATOM 691 C CA . ASP A 1 86 ? -12.898 0.255 4.691 1 94.31 86 ASP A CA 1
ATOM 692 C C . ASP A 1 86 ? -11.406 0.541 4.523 1 94.31 86 ASP A C 1
ATOM 694 O O . ASP A 1 86 ? -10.602 -0.384 4.395 1 94.31 86 ASP A O 1
ATOM 698 N N . LEU A 1 87 ? -11.055 1.8 4.555 1 96.81 87 LEU A N 1
ATOM 699 C CA . LEU A 1 87 ? -9.648 2.186 4.445 1 96.81 87 LEU A CA 1
ATOM 700 C C . LEU A 1 87 ? -8.852 1.679 5.645 1 96.81 87 LEU A C 1
ATOM 702 O O . LEU A 1 87 ? -7.758 1.136 5.48 1 96.81 87 LEU A O 1
ATOM 706 N N . ALA A 1 88 ? -9.422 1.872 6.82 1 95.94 88 ALA A N 1
ATOM 707 C CA . ALA A 1 88 ? -8.766 1.409 8.039 1 95.94 88 ALA A CA 1
ATOM 708 C C . ALA A 1 88 ? -8.523 -0.096 7.992 1 95.94 88 ALA A C 1
ATOM 710 O O . ALA A 1 88 ? -7.441 -0.569 8.359 1 95.94 88 ALA A O 1
ATOM 711 N N . ASP A 1 89 ? -9.492 -0.831 7.504 1 95 89 ASP A N 1
ATOM 712 C CA . ASP A 1 89 ? -9.414 -2.287 7.438 1 95 89 ASP A CA 1
ATOM 713 C C . ASP A 1 89 ? -8.367 -2.732 6.418 1 95 89 ASP A C 1
ATOM 715 O O . ASP A 1 89 ? -7.484 -3.535 6.73 1 95 89 ASP A O 1
ATOM 719 N N . VAL A 1 90 ? -8.391 -2.139 5.254 1 95 90 VAL A N 1
ATOM 720 C CA . VAL A 1 90 ? -7.527 -2.572 4.164 1 95 90 VAL A CA 1
ATOM 721 C C . VAL A 1 90 ? -6.074 -2.244 4.492 1 95 90 VAL A C 1
ATOM 723 O O . VAL A 1 90 ? -5.172 -3.037 4.211 1 95 90 VAL A O 1
ATOM 726 N N . PHE A 1 91 ? -5.816 -1.146 5.164 1 96.81 91 PHE A N 1
ATOM 727 C CA . PHE A 1 91 ? -4.461 -0.756 5.523 1 96.81 91 PHE A CA 1
ATOM 728 C C . PHE A 1 91 ? -4.039 -1.409 6.836 1 96.81 91 PHE A C 1
ATOM 730 O O . PHE A 1 91 ? -2.943 -1.153 7.34 1 96.81 91 PHE A O 1
ATOM 737 N N . SER A 1 92 ? -4.93 -2.172 7.414 1 96.31 92 SER A N 1
ATOM 738 C CA . SER A 1 92 ? -4.664 -2.881 8.664 1 96.31 92 SER A CA 1
ATOM 739 C C . SER A 1 92 ? -4.285 -1.912 9.773 1 96.31 92 SER A C 1
ATOM 741 O O . SER A 1 92 ? -3.301 -2.129 10.484 1 96.31 92 SER A O 1
ATOM 743 N N . VAL A 1 93 ? -5.125 -0.863 9.867 1 96.69 93 VAL A N 1
ATOM 744 C CA . VAL A 1 93 ? -4.93 0.108 10.938 1 96.69 93 VAL A CA 1
ATOM 745 C C . VAL A 1 93 ? -5.629 -0.372 12.211 1 96.69 93 VAL A C 1
ATOM 747 O O . VAL A 1 93 ? -6.855 -0.279 12.32 1 96.69 93 VAL A O 1
ATOM 750 N N . LYS A 1 94 ? -4.824 -0.833 13.117 1 93.44 94 LYS A N 1
ATOM 751 C CA . LYS A 1 94 ? -5.371 -1.393 14.352 1 93.44 94 LYS A CA 1
ATOM 752 C C . LYS A 1 94 ? -5.258 -0.398 15.5 1 93.44 94 LYS A C 1
ATOM 754 O O . LYS A 1 94 ? -5.914 -0.555 16.531 1 93.44 94 LYS A O 1
ATOM 759 N N . ALA A 1 95 ? -4.418 0.574 15.305 1 95.62 95 ALA A N 1
ATOM 760 C CA . ALA A 1 95 ? -4.215 1.641 16.281 1 95.62 95 ALA A CA 1
ATOM 761 C C . ALA A 1 95 ? -3.893 2.963 15.594 1 95.62 95 ALA A C 1
ATOM 763 O O . ALA A 1 95 ? -3.355 2.977 14.484 1 95.62 95 ALA A O 1
ATOM 764 N N . VAL A 1 96 ? -4.266 4.035 16.359 1 97.56 96 VAL A N 1
ATOM 765 C CA . VAL A 1 96 ? -3.973 5.355 15.812 1 97.56 96 VAL A CA 1
ATOM 766 C C . VAL A 1 96 ? -3.16 6.16 16.828 1 97.56 96 VAL A C 1
ATOM 768 O O . VAL A 1 96 ? -3.273 5.945 18.031 1 97.56 96 VAL A O 1
ATOM 771 N N . PRO A 1 97 ? -2.359 7.086 16.328 1 98.56 97 PRO A N 1
ATOM 772 C CA . PRO A 1 97 ? -2.172 7.457 14.922 1 98.56 97 PRO A CA 1
ATOM 773 C C . PRO A 1 97 ? -1.389 6.41 14.133 1 98.56 97 PRO A C 1
ATOM 775 O O . PRO A 1 97 ? -0.563 5.691 14.703 1 98.56 97 PRO A O 1
ATOM 778 N N . ALA A 1 98 ? -1.689 6.215 12.867 1 98.69 98 ALA A N 1
ATOM 779 C CA . ALA A 1 98 ? -0.934 5.438 11.891 1 98.69 98 ALA A CA 1
ATOM 780 C C . ALA A 1 98 ? -0.641 6.266 10.641 1 98.69 98 ALA A C 1
ATOM 782 O O . ALA A 1 98 ? -1.557 6.816 10.023 1 98.69 98 ALA A O 1
ATOM 783 N N . VAL A 1 99 ? 0.646 6.332 10.289 1 98.81 99 VAL A N 1
ATOM 784 C CA . VAL A 1 99 ? 1.058 7.242 9.227 1 98.81 99 VAL A CA 1
ATOM 785 C C . VAL A 1 99 ? 1.709 6.457 8.094 1 98.81 99 VAL A C 1
ATOM 787 O O . VAL A 1 99 ? 2.562 5.598 8.328 1 98.81 99 VAL A O 1
ATOM 790 N N . PHE A 1 100 ? 1.273 6.762 6.871 1 98.62 100 PHE A N 1
ATOM 791 C CA . PHE A 1 100 ? 1.775 6.117 5.664 1 98.62 100 PHE A CA 1
ATOM 792 C C . PHE A 1 100 ? 2.295 7.156 4.676 1 98.62 100 PHE A C 1
ATOM 794 O O . PHE A 1 100 ? 1.71 8.234 4.531 1 98.62 100 PHE A O 1
ATOM 801 N N . ALA A 1 101 ? 3.389 6.809 4.012 1 98.56 101 ALA A N 1
ATOM 802 C CA . ALA A 1 101 ? 3.826 7.562 2.84 1 98.56 101 ALA A CA 1
ATOM 803 C C . ALA A 1 101 ? 3.453 6.84 1.549 1 98.56 101 ALA A C 1
ATOM 805 O O . ALA A 1 101 ? 3.904 5.719 1.307 1 98.56 101 ALA A O 1
ATOM 806 N N . ILE A 1 102 ? 2.623 7.512 0.756 1 98.12 102 ILE A N 1
ATOM 807 C CA . ILE A 1 102 ? 2.113 6.871 -0.452 1 98.12 102 ILE A CA 1
ATOM 808 C C . ILE A 1 102 ? 2.484 7.707 -1.675 1 98.12 102 ILE A C 1
ATOM 810 O O . ILE A 1 102 ? 2.34 8.93 -1.664 1 98.12 102 ILE A O 1
ATOM 814 N N . SER A 1 103 ? 3.021 7.055 -2.652 1 96.19 103 SER A N 1
ATOM 815 C CA . SER A 1 103 ? 3.389 7.688 -3.916 1 96.19 103 SER A CA 1
ATOM 816 C C . SER A 1 103 ? 3.07 6.781 -5.102 1 96.19 103 SER A C 1
ATOM 818 O O . SER A 1 103 ? 3.525 5.637 -5.152 1 96.19 103 SER A O 1
ATOM 820 N N . ASN A 1 104 ? 2.211 7.273 -5.984 1 92.25 104 ASN A N 1
ATOM 821 C CA . ASN A 1 104 ? 1.876 6.531 -7.195 1 92.25 104 ASN A CA 1
ATOM 822 C C . ASN A 1 104 ? 1.341 5.141 -6.871 1 92.25 104 ASN A C 1
ATOM 824 O O . ASN A 1 104 ? 1.749 4.152 -7.484 1 92.25 104 ASN A O 1
ATOM 828 N N . GLY A 1 105 ? 0.612 5.094 -5.805 1 93.5 105 GLY A N 1
ATOM 829 C CA . GLY A 1 105 ? -0.064 3.861 -5.43 1 93.5 105 GLY A CA 1
ATOM 830 C C . GLY A 1 105 ? 0.82 2.908 -4.648 1 93.5 105 GLY A C 1
ATOM 831 O O . GLY A 1 105 ? 0.399 1.802 -4.305 1 93.5 105 GLY A O 1
ATOM 832 N N . LEU A 1 106 ? 2.021 3.295 -4.453 1 95.38 106 LEU A N 1
ATOM 833 C CA . LEU A 1 106 ? 2.943 2.506 -3.641 1 95.38 106 LEU A CA 1
ATOM 834 C C . LEU A 1 106 ? 2.979 3.018 -2.205 1 95.38 106 LEU A C 1
ATOM 836 O O . LEU A 1 106 ? 2.938 4.227 -1.972 1 95.38 106 LEU A O 1
ATOM 840 N N . VAL A 1 107 ? 3.002 2.119 -1.259 1 97.69 107 VAL A N 1
ATOM 841 C CA . VAL A 1 107 ? 3.27 2.469 0.132 1 97.69 107 VAL A CA 1
ATOM 842 C C . VAL A 1 107 ? 4.766 2.344 0.417 1 97.69 107 VAL A C 1
ATOM 844 O O . VAL A 1 107 ? 5.293 1.233 0.526 1 97.69 107 VAL A O 1
ATOM 847 N N . LEU A 1 108 ? 5.371 3.479 0.697 1 96.5 108 LEU A N 1
ATOM 848 C CA . LEU A 1 108 ? 6.828 3.564 0.726 1 96.5 108 LEU A CA 1
ATOM 849 C C . LEU A 1 108 ? 7.359 3.322 2.135 1 96.5 108 LEU A C 1
ATOM 851 O O . LEU A 1 108 ? 8.469 2.807 2.307 1 96.5 108 LEU A O 1
ATOM 855 N N . ASP A 1 109 ? 6.617 3.82 3.068 1 97.25 109 ASP A N 1
ATOM 856 C CA . ASP A 1 109 ? 7.02 3.799 4.473 1 97.25 109 ASP A CA 1
ATOM 857 C C . ASP A 1 109 ? 5.816 3.986 5.391 1 97.25 109 ASP A C 1
ATOM 859 O O . ASP A 1 109 ? 4.742 4.391 4.941 1 97.25 109 ASP A O 1
ATOM 863 N N . LYS A 1 110 ? 6.035 3.627 6.641 1 97.75 110 LYS A N 1
ATOM 864 C CA . LYS A 1 110 ? 4.961 3.814 7.609 1 97.75 110 LYS A CA 1
ATOM 865 C C . LYS A 1 110 ? 5.496 3.816 9.039 1 97.75 110 LYS A C 1
ATOM 867 O O . LYS A 1 110 ? 6.613 3.354 9.289 1 97.75 110 LYS A O 1
ATOM 872 N N . PHE A 1 111 ? 4.684 4.395 9.93 1 97.75 111 PHE A N 1
ATOM 873 C CA . PHE A 1 111 ? 4.887 4.195 11.359 1 97.75 111 PHE A CA 1
ATOM 874 C C . PHE A 1 111 ? 3.566 4.281 12.117 1 97.75 111 PHE A C 1
ATOM 876 O O . PHE A 1 111 ? 2.607 4.887 11.633 1 97.75 111 PHE A O 1
ATOM 883 N N . ILE A 1 112 ? 3.564 3.65 13.289 1 97.12 112 ILE A N 1
ATOM 884 C CA . ILE A 1 112 ? 2.355 3.584 14.102 1 97.12 112 ILE A CA 1
ATOM 885 C C . ILE A 1 112 ? 2.619 4.219 15.461 1 97.12 112 ILE A C 1
ATOM 887 O O . ILE A 1 112 ? 3.672 3.996 16.062 1 97.12 112 ILE A O 1
ATOM 891 N N . GLY A 1 113 ? 1.703 4.973 15.898 1 97.12 113 GLY A N 1
ATOM 892 C CA . GLY A 1 113 ? 1.787 5.562 17.219 1 97.12 113 GLY A CA 1
ATOM 893 C C . GLY A 1 113 ? 2.535 6.883 17.25 1 97.12 113 GLY A C 1
ATOM 894 O O . GLY A 1 113 ? 2.986 7.363 16.203 1 97.12 113 GLY A O 1
ATOM 895 N N . LEU A 1 114 ? 2.572 7.379 18.531 1 94.75 114 LEU A N 1
ATOM 896 C CA . LEU A 1 114 ? 3.322 8.617 18.719 1 94.75 114 LEU A CA 1
ATOM 897 C C . LEU A 1 114 ? 4.824 8.344 18.719 1 94.75 114 LEU A C 1
ATOM 899 O O . LEU A 1 114 ? 5.312 7.496 19.453 1 94.75 114 LEU A O 1
ATOM 903 N N . GLN A 1 115 ? 5.551 8.828 17.625 1 95.5 115 GLN A N 1
ATOM 904 C CA . GLN A 1 115 ? 7.004 8.719 17.5 1 95.5 115 GLN A CA 1
ATOM 905 C C . GLN A 1 115 ? 7.695 9.984 18 1 95.5 115 GLN A C 1
ATOM 907 O O . GLN A 1 115 ? 7.066 11.039 18.094 1 95.5 115 GLN A O 1
ATOM 912 N N . ASP A 1 116 ? 8.906 9.836 18.328 1 95.38 116 ASP A N 1
ATOM 913 C CA . ASP A 1 116 ? 9.641 11.039 18.719 1 95.38 116 ASP A CA 1
ATOM 914 C C . ASP A 1 116 ? 9.859 11.961 17.516 1 95.38 116 ASP A C 1
ATOM 916 O O . ASP A 1 116 ? 9.75 11.531 16.359 1 95.38 116 ASP A O 1
ATOM 920 N N . ILE A 1 117 ? 10.141 13.148 17.859 1 94.69 117 ILE A N 1
ATOM 921 C CA . ILE A 1 117 ? 10.203 14.188 16.828 1 94.69 117 ILE A CA 1
ATOM 922 C C . ILE A 1 117 ? 11.312 13.867 15.83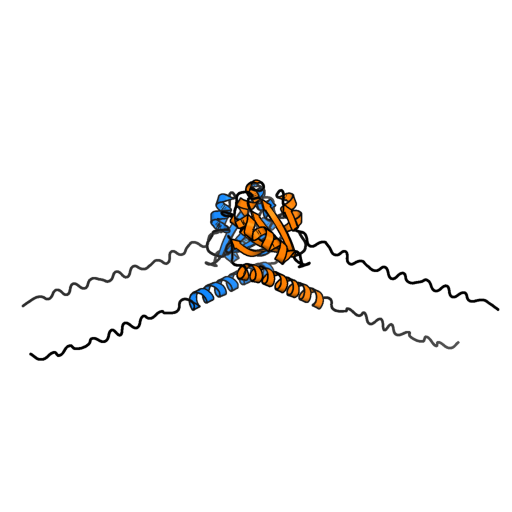6 1 94.69 117 ILE A C 1
ATOM 924 O O . ILE A 1 117 ? 11.172 14.133 14.641 1 94.69 117 ILE A O 1
ATOM 928 N N . LYS A 1 118 ? 12.367 13.367 16.312 1 97 118 LYS A N 1
ATOM 929 C CA . LYS A 1 118 ? 13.492 13.039 15.43 1 97 118 LYS A CA 1
ATOM 930 C C . LYS A 1 118 ? 13.086 11.992 14.391 1 97 118 LYS A C 1
ATOM 932 O O . LYS A 1 118 ? 13.438 12.109 13.219 1 97 118 LYS A O 1
ATOM 937 N N . MET A 1 119 ? 12.352 11.016 14.844 1 97.25 119 MET A N 1
ATOM 938 C CA . MET A 1 119 ? 11.891 9.961 13.945 1 97.25 119 MET A CA 1
ATOM 939 C C . MET A 1 119 ? 10.922 10.516 12.906 1 97.25 119 MET A C 1
ATOM 941 O O . MET A 1 119 ? 10.984 10.141 11.734 1 97.25 119 MET A O 1
ATOM 945 N N . ILE A 1 120 ? 10.086 11.422 13.32 1 97.88 120 ILE A N 1
ATOM 946 C CA . ILE A 1 120 ? 9.102 12.008 12.422 1 97.88 120 ILE A CA 1
ATOM 947 C C . ILE A 1 120 ? 9.812 12.867 11.375 1 97.88 120 ILE A C 1
ATOM 949 O O . ILE A 1 120 ? 9.484 12.812 10.188 1 97.88 120 ILE A O 1
ATOM 953 N N . GLU A 1 121 ? 10.766 13.594 11.836 1 97.25 121 GLU A N 1
ATOM 954 C CA . GLU A 1 121 ? 11.539 14.43 10.922 1 97.25 121 GLU A CA 1
ATOM 955 C C . GLU A 1 121 ? 12.297 13.578 9.906 1 97.25 121 GLU A C 1
ATOM 957 O O . GLU A 1 121 ? 12.336 13.914 8.719 1 97.25 121 GLU A O 1
ATOM 962 N N . GLN A 1 122 ? 12.844 12.539 10.359 1 97.44 122 GLN A N 1
ATOM 963 C CA . GLN A 1 122 ? 13.555 11.633 9.469 1 97.44 122 GLN A CA 1
ATOM 964 C C . GLN A 1 122 ? 12.609 11.023 8.438 1 97.44 122 GLN A C 1
ATOM 966 O O . GLN A 1 122 ? 12.977 10.859 7.27 1 97.44 122 GLN A O 1
ATOM 971 N N . PHE A 1 123 ? 11.492 10.664 8.891 1 97.88 123 PHE A N 1
ATOM 972 C CA . PHE A 1 123 ? 10.461 10.133 8.016 1 97.88 123 PHE A CA 1
ATOM 973 C C . PHE A 1 123 ? 10.148 11.109 6.891 1 97.88 123 PHE A C 1
ATOM 975 O O . PHE A 1 123 ? 10.141 10.727 5.715 1 97.88 123 PHE A O 1
ATOM 982 N N . VAL A 1 124 ? 9.977 12.328 7.242 1 97.25 124 VAL A N 1
ATOM 983 C CA . VAL A 1 124 ? 9.625 13.359 6.27 1 97.25 124 VAL A CA 1
ATOM 984 C C . VAL A 1 124 ? 10.82 13.648 5.367 1 97.25 124 VAL A C 1
ATOM 986 O O . VAL A 1 124 ? 10.664 13.805 4.152 1 97.25 124 VAL A O 1
ATOM 989 N N . GLU A 1 125 ? 11.969 13.672 5.922 1 95.56 125 GLU A N 1
ATOM 990 C CA . GLU A 1 125 ? 13.188 13.945 5.164 1 95.56 125 GLU A CA 1
ATOM 991 C C . GLU A 1 125 ? 13.422 12.867 4.105 1 95.56 125 GLU A C 1
ATOM 993 O O . GLU A 1 125 ? 13.812 13.18 2.977 1 95.56 125 GLU A O 1
ATOM 998 N N . LYS A 1 126 ? 13.195 11.688 4.484 1 96.06 126 LYS A N 1
ATOM 999 C CA . LYS A 1 126 ? 13.359 10.578 3.549 1 96.06 126 LYS A CA 1
ATOM 1000 C C . LYS A 1 126 ? 12.469 10.758 2.326 1 96.06 126 LYS A C 1
ATOM 1002 O O . LYS A 1 126 ? 12.867 10.438 1.205 1 96.06 126 LYS A O 1
ATOM 1007 N N . LEU A 1 127 ? 11.344 11.273 2.539 1 95.44 127 LEU A N 1
ATOM 1008 C CA . LEU A 1 127 ? 10.367 11.422 1.462 1 95.44 127 LEU A CA 1
ATOM 1009 C C . LEU A 1 127 ? 10.773 12.555 0.521 1 95.44 127 LEU A C 1
ATOM 1011 O O . LEU A 1 127 ? 10.523 12.484 -0.685 1 95.44 127 LEU A O 1
ATOM 1015 N N . THR A 1 128 ? 11.383 13.562 1.046 1 90.56 128 THR A N 1
ATOM 1016 C CA . THR A 1 128 ? 11.812 14.695 0.234 1 90.56 128 THR A CA 1
ATOM 1017 C C . THR A 1 128 ? 13.047 14.336 -0.592 1 90.56 128 THR A C 1
ATOM 1019 O O . THR A 1 128 ? 13.227 14.852 -1.697 1 90.56 128 THR A O 1
ATOM 1022 N N . ALA A 1 129 ? 13.844 13.469 -0.061 1 86.31 129 ALA A N 1
ATOM 1023 C CA . ALA A 1 129 ? 15.023 13.008 -0.781 1 86.31 129 ALA A CA 1
ATOM 1024 C C . ALA A 1 129 ? 14.633 12.141 -1.972 1 86.31 129 ALA A C 1
ATOM 1026 O O . ALA A 1 129 ? 15.273 12.188 -3.023 1 86.31 129 ALA A O 1
ATOM 1027 N N . ARG A 1 130 ? 13.641 11.375 -1.778 1 79.94 130 ARG A N 1
ATOM 1028 C CA . ARG A 1 130 ? 13.164 10.492 -2.84 1 79.94 130 ARG A CA 1
ATOM 1029 C C . ARG A 1 130 ? 12.562 11.289 -3.988 1 79.94 130 ARG A C 1
ATOM 1031 O O . ARG A 1 130 ? 12.773 10.961 -5.16 1 79.94 130 ARG A O 1
ATOM 1038 N N . ASP A 1 131 ? 11.891 12.227 -3.682 1 71.62 131 ASP A N 1
ATOM 1039 C CA . ASP A 1 131 ? 11.25 13.062 -4.691 1 71.62 131 ASP A CA 1
ATOM 1040 C C . ASP A 1 131 ? 12.289 13.82 -5.516 1 71.62 131 ASP A C 1
ATOM 1042 O O . ASP A 1 131 ? 12.117 14 -6.723 1 71.62 131 ASP A O 1
ATOM 1046 N N . THR A 1 132 ? 13.336 14.156 -4.832 1 65.94 132 THR A N 1
ATOM 1047 C CA . THR A 1 132 ? 14.406 14.859 -5.535 1 65.94 132 THR A CA 1
ATOM 1048 C C . THR A 1 132 ? 15.141 13.906 -6.48 1 65.94 132 THR A C 1
ATOM 1050 O O . THR A 1 132 ? 15.57 14.312 -7.562 1 65.94 132 THR A O 1
ATOM 1053 N N . ALA A 1 133 ? 15.242 12.766 -6.102 1 61.16 133 ALA A N 1
ATOM 1054 C CA . ALA A 1 133 ? 15.922 11.781 -6.934 1 61.16 133 ALA A CA 1
ATOM 1055 C C . ALA A 1 133 ? 15.086 11.414 -8.156 1 61.16 133 ALA A C 1
ATOM 1057 O O . ALA A 1 133 ? 15.617 11.258 -9.258 1 61.16 133 ALA A O 1
ATOM 1058 N N . VAL A 1 134 ? 13.836 11.289 -7.941 1 56.78 134 VAL A N 1
ATOM 1059 C CA . VAL A 1 134 ? 12.953 10.914 -9.047 1 56.78 134 VAL A CA 1
ATOM 1060 C C . VAL A 1 134 ? 12.82 12.086 -10.023 1 56.78 134 VAL A C 1
ATOM 1062 O O . VAL A 1 134 ? 12.758 11.883 -11.234 1 56.78 134 VAL A O 1
ATOM 1065 N N . ASN A 1 135 ? 12.766 13.164 -9.531 1 53.62 135 ASN A N 1
ATOM 1066 C CA . ASN A 1 135 ? 12.688 14.352 -10.367 1 53.62 135 ASN A CA 1
ATOM 1067 C C . ASN A 1 135 ? 13.992 14.602 -11.117 1 53.62 135 ASN A C 1
ATOM 1069 O O . ASN A 1 135 ? 13.977 15.086 -12.25 1 53.62 135 ASN A O 1
ATOM 1073 N N . SER A 1 136 ? 15.047 14.242 -10.484 1 48.94 136 SER A N 1
ATOM 1074 C CA . SER A 1 136 ? 16.312 14.422 -11.18 1 48.94 136 SER A CA 1
ATOM 1075 C C . SER A 1 136 ? 16.453 13.422 -12.328 1 48.94 136 SER A C 1
ATOM 1077 O O . SER A 1 136 ? 17.094 13.727 -13.344 1 48.94 136 SER A O 1
ATOM 1079 N N . LYS A 1 137 ? 15.906 12.227 -12.086 1 48.59 137 LYS A N 1
ATOM 1080 C CA . LYS A 1 137 ? 15.984 11.273 -13.18 1 48.59 137 LYS A CA 1
ATOM 1081 C C . LYS A 1 137 ? 15.07 11.68 -14.336 1 48.59 137 LYS A C 1
ATOM 1083 O O . LYS A 1 137 ? 15.391 11.445 -15.5 1 48.59 137 LYS A O 1
ATOM 1088 N N . ILE A 1 138 ? 14.086 12.359 -14.078 1 46.62 138 ILE A N 1
ATOM 1089 C CA . ILE A 1 138 ? 13.211 12.867 -15.133 1 46.62 138 ILE A CA 1
ATOM 1090 C C . ILE A 1 138 ? 13.867 14.047 -15.836 1 46.62 138 ILE A C 1
ATOM 1092 O O . ILE A 1 138 ? 13.711 14.227 -17.047 1 46.62 138 ILE A O 1
ATOM 1096 N N . GLU A 1 139 ? 14.594 14.719 -15.133 1 44.84 139 GLU A N 1
ATOM 1097 C CA . GLU A 1 139 ? 15.266 15.844 -15.773 1 44.84 139 GLU A CA 1
ATOM 1098 C C . GLU A 1 139 ? 16.422 15.367 -16.656 1 44.84 139 GLU A C 1
ATOM 1100 O O . GLU A 1 139 ? 16.703 15.969 -17.688 1 44.84 139 GLU A O 1
ATOM 1105 N N . ASP A 1 140 ? 16.953 14.352 -16.203 1 45.12 140 ASP A N 1
ATOM 1106 C CA . ASP A 1 140 ? 18.094 13.945 -17.016 1 45.12 140 ASP A CA 1
ATOM 1107 C C . ASP A 1 140 ? 17.625 13.352 -18.344 1 45.12 140 ASP A C 1
ATOM 1109 O O . ASP A 1 140 ? 18.391 13.32 -19.328 1 45.12 140 ASP A O 1
ATOM 1113 N N . ASN A 1 141 ? 16.469 12.773 -18.312 1 41.12 141 ASN A N 1
ATOM 1114 C CA . ASN A 1 141 ? 16.016 12.25 -19.594 1 41.12 141 ASN A CA 1
ATOM 1115 C C . ASN A 1 141 ? 15.477 13.359 -20.484 1 41.12 141 ASN A C 1
ATOM 1117 O O . ASN A 1 141 ? 14.922 13.086 -21.562 1 41.12 141 ASN A O 1
ATOM 1121 N N . SER A 1 142 ? 15.25 14.5 -19.953 1 39.53 142 SER A N 1
ATOM 1122 C CA . SER A 1 142 ? 14.953 15.602 -20.875 1 39.53 142 SER A CA 1
ATOM 1123 C C . SER A 1 142 ? 16.172 15.938 -21.734 1 39.53 142 SER A C 1
ATOM 1125 O O . SER A 1 142 ? 17 16.766 -21.359 1 39.53 142 SER A O 1
ATOM 1127 N N . VAL A 1 143 ? 16.734 14.961 -22.422 1 39.16 143 VAL A N 1
ATOM 1128 C CA . VAL A 1 143 ? 17.703 15.156 -23.5 1 39.16 143 VAL A CA 1
ATOM 1129 C C . VAL A 1 143 ? 17.203 16.234 -24.453 1 39.16 143 VAL A C 1
ATOM 1131 O O . VAL A 1 143 ? 16.047 16.25 -24.844 1 39.16 143 VAL A O 1
ATOM 1134 N N . ASN A 1 144 ? 17.844 17.328 -24.406 1 39.97 144 ASN A N 1
ATOM 1135 C CA . ASN A 1 144 ? 17.859 18.422 -25.375 1 39.97 144 ASN A CA 1
ATOM 1136 C C . ASN A 1 144 ? 17.984 17.891 -26.812 1 39.97 144 ASN A C 1
ATOM 1138 O O . ASN A 1 144 ? 19.047 17.453 -27.234 1 39.97 144 ASN A O 1
ATOM 1142 N N . LEU A 1 145 ? 17 17.297 -27.359 1 34.84 145 LEU A N 1
ATOM 1143 C CA . LEU A 1 145 ? 16.969 17.125 -28.812 1 34.84 145 LEU A CA 1
ATOM 1144 C C . LEU A 1 145 ? 17.109 18.484 -29.5 1 34.84 145 LEU A C 1
ATOM 1146 O O . LEU A 1 145 ? 16.125 19.203 -29.656 1 34.84 145 LEU A O 1
ATOM 1150 N N . LYS A 1 146 ? 18.156 19.25 -29.297 1 34.5 146 LYS A N 1
ATOM 1151 C CA . LYS A 1 146 ? 18.531 20.328 -30.203 1 34.5 146 LYS A CA 1
ATOM 1152 C C . LYS A 1 146 ? 18.594 19.812 -31.641 1 34.5 146 LYS A C 1
ATOM 1154 O O . LYS A 1 146 ? 19.438 18.984 -31.984 1 34.5 146 LYS A O 1
ATOM 1159 N N . VAL A 1 147 ? 17.438 19.812 -32.344 1 35.91 147 VAL A N 1
ATOM 1160 C CA . VAL A 1 147 ? 17.312 19.688 -33.781 1 35.91 147 VAL A CA 1
ATOM 1161 C C . VAL A 1 147 ? 18.234 20.688 -34.469 1 35.91 147 VAL A C 1
ATOM 1163 O O . VAL A 1 147 ? 18.125 21.891 -34.25 1 35.91 147 VAL A O 1
ATOM 1166 N N . ASP A 1 148 ? 19.438 20.359 -34.812 1 35.19 148 ASP A N 1
ATOM 1167 C CA . ASP A 1 148 ? 20.375 21.062 -35.688 1 35.19 148 ASP A CA 1
ATOM 1168 C C . ASP A 1 148 ? 19.703 21.453 -37 1 35.19 148 ASP A C 1
ATOM 1170 O O . ASP A 1 148 ? 19.297 20.578 -37.75 1 35.19 148 ASP A O 1
ATOM 1174 N N . ASP A 1 149 ? 18.906 22.484 -37.094 1 35.88 149 ASP A N 1
ATOM 1175 C CA . ASP A 1 149 ? 18.281 23.078 -38.281 1 35.88 149 ASP A CA 1
ATOM 1176 C C . ASP A 1 149 ? 19.344 23.5 -39.281 1 35.88 149 ASP A C 1
ATOM 1178 O O . ASP A 1 149 ? 19.547 24.703 -39.5 1 35.88 149 ASP A O 1
ATOM 1182 N N . SER A 1 150 ? 20.578 23 -39.312 1 37.97 150 SER A N 1
ATOM 1183 C CA . SER A 1 150 ? 21.516 23.516 -40.312 1 37.97 150 SER A CA 1
ATOM 1184 C C . SER A 1 150 ? 21.047 23.266 -41.719 1 37.97 150 SER A C 1
ATOM 1186 O O . SER A 1 150 ? 21.281 22.188 -42.281 1 37.97 150 SER A O 1
ATOM 1188 N N . THR A 1 151 ? 19.75 23.484 -42.094 1 36.69 151 THR A N 1
ATOM 1189 C CA . THR A 1 151 ? 19.406 23.312 -43.5 1 36.69 151 THR A CA 1
ATOM 1190 C C . THR A 1 151 ? 20.297 24.188 -44.406 1 36.69 151 THR A C 1
ATOM 1192 O O . THR A 1 151 ? 20.516 25.359 -44.094 1 36.69 151 THR A O 1
ATOM 1195 N N . ASN A 1 152 ? 21.297 23.531 -45.062 1 34.62 152 ASN A N 1
ATOM 1196 C CA . ASN A 1 152 ? 22.25 23.953 -46.094 1 34.62 152 ASN A CA 1
ATOM 1197 C C . ASN A 1 152 ? 21.562 24.672 -47.25 1 34.62 152 ASN A C 1
ATOM 1199 O O . ASN A 1 152 ? 20.672 24.094 -47.875 1 34.62 152 ASN A O 1
ATOM 1203 N N . SER A 1 153 ? 21.281 25.953 -47.156 1 33.53 153 SER A N 1
ATOM 1204 C CA . SER A 1 153 ? 20.812 26.828 -48.219 1 33.53 153 SER A CA 1
ATOM 1205 C C . SER A 1 153 ? 21.672 26.672 -49.469 1 33.53 153 SER A C 1
ATOM 1207 O O . SER A 1 153 ? 22.844 27.031 -49.469 1 33.53 153 SER A O 1
ATOM 1209 N N . LYS A 1 154 ? 21.516 25.562 -50.281 1 34.28 154 LYS A N 1
ATOM 1210 C CA . LYS A 1 154 ? 22.141 25.406 -51.562 1 34.28 154 LYS A CA 1
ATOM 1211 C C . LYS A 1 154 ? 21.844 26.625 -52.469 1 34.28 154 LYS A C 1
ATOM 1213 O O . LYS A 1 154 ? 20.688 26.984 -52.656 1 34.28 154 LYS A O 1
ATOM 1218 N N . ASP A 1 155 ? 22.75 27.672 -52.438 1 33.22 155 ASP A N 1
ATOM 1219 C CA . ASP A 1 155 ? 22.828 28.859 -53.281 1 33.22 155 ASP A CA 1
ATOM 1220 C C . ASP A 1 155 ? 22.781 28.484 -54.781 1 33.22 155 ASP A C 1
ATOM 1222 O O . ASP A 1 155 ? 23.641 27.75 -55.25 1 33.22 155 ASP A O 1
ATOM 1226 N N . GLY A 1 156 ? 21.594 28.016 -55.312 1 32.19 156 GLY A N 1
ATOM 1227 C CA . GLY A 1 156 ? 21.375 27.828 -56.75 1 32.19 156 GLY A CA 1
ATOM 1228 C C . GLY A 1 156 ? 21.844 29.016 -57.594 1 32.19 156 GLY A C 1
ATOM 1229 O O . GLY A 1 156 ? 21.141 30.016 -57.688 1 32.19 156 GLY A O 1
ATOM 1230 N N . ASN A 1 157 ? 23.094 29.375 -57.531 1 35.12 157 ASN A N 1
ATOM 1231 C CA . ASN A 1 157 ? 23.625 30.406 -58.438 1 35.12 157 ASN A CA 1
ATOM 1232 C C . ASN A 1 157 ? 23.406 30.031 -59.875 1 35.12 157 ASN A C 1
ATOM 1234 O O . ASN A 1 157 ? 24.219 29.312 -60.469 1 35.12 157 ASN A O 1
ATOM 1238 N N . VAL A 1 158 ? 22.297 29.406 -60.281 1 31.23 158 VAL A N 1
ATOM 1239 C CA . VAL A 1 158 ? 22.266 29.188 -61.719 1 31.23 158 VAL A CA 1
ATOM 1240 C C . VAL A 1 158 ? 22.281 30.531 -62.438 1 31.23 158 VAL A C 1
ATOM 1242 O O . VAL A 1 158 ? 21.469 31.406 -62.156 1 31.23 158 VAL A O 1
ATOM 1245 N N . LYS A 1 159 ? 23.422 30.906 -63.062 1 34.16 159 LYS A N 1
ATOM 1246 C CA . LYS A 1 159 ? 23.703 31.938 -64.062 1 34.16 159 LYS A CA 1
ATOM 1247 C C . LYS A 1 159 ? 22.688 31.891 -65.188 1 34.16 159 LYS A C 1
ATOM 1249 O O . LYS A 1 159 ? 22.375 30.812 -65.688 1 34.16 159 LYS A O 1
ATOM 1254 N N . PRO A 1 160 ? 22.125 33.188 -65.625 1 33.62 160 PRO A N 1
ATOM 1255 C CA . PRO A 1 160 ? 21.391 33.188 -66.875 1 33.62 160 PRO A CA 1
ATOM 1256 C C . PRO A 1 160 ? 22.203 32.656 -68.062 1 33.62 160 PRO A C 1
ATOM 1258 O O . PRO A 1 160 ? 23.438 32.688 -68 1 33.62 160 PRO A O 1
ATOM 1261 N N . MET B 1 1 ? 33.906 -55.906 41.531 1 37.53 1 MET B N 1
ATOM 1262 C CA . MET B 1 1 ? 34.062 -55.406 40.188 1 37.53 1 MET B CA 1
ATOM 1263 C C . MET B 1 1 ? 32.844 -54.625 39.719 1 37.53 1 MET B C 1
ATOM 1265 O O . MET B 1 1 ? 31.75 -55.219 39.562 1 37.53 1 MET B O 1
ATOM 1269 N N . LEU B 1 2 ? 32.656 -53.344 40.25 1 45.91 2 LEU B N 1
ATOM 1270 C CA . LEU B 1 2 ? 31.594 -52.375 40 1 45.91 2 LEU B CA 1
ATOM 1271 C C . LEU B 1 2 ? 31.469 -52.062 38.531 1 45.91 2 LEU B C 1
ATOM 1273 O O . LEU B 1 2 ? 32.438 -51.594 37.906 1 45.91 2 LEU B O 1
ATOM 1277 N N . ARG B 1 3 ? 30.594 -52.844 37.781 1 47.41 3 ARG B N 1
ATOM 1278 C CA . ARG B 1 3 ? 30.172 -52.594 36.406 1 47.41 3 ARG B CA 1
ATOM 1279 C C . ARG B 1 3 ? 29.578 -51.188 36.25 1 47.41 3 ARG B C 1
ATOM 1281 O O . ARG B 1 3 ? 28.562 -50.875 36.875 1 47.41 3 ARG B O 1
ATOM 1288 N N . ASN B 1 4 ? 30.438 -50.094 36.219 1 47.53 4 ASN B N 1
ATOM 1289 C CA . ASN B 1 4 ? 30.047 -48.75 35.812 1 47.53 4 ASN B CA 1
ATOM 1290 C C . ASN B 1 4 ? 29.281 -48.75 34.5 1 47.53 4 ASN B C 1
ATOM 1292 O O . ASN B 1 4 ? 29.844 -49.062 33.438 1 47.53 4 ASN B O 1
ATOM 1296 N N . ILE B 1 5 ? 27.984 -49.188 34.438 1 52.16 5 ILE B N 1
ATOM 1297 C CA . ILE B 1 5 ? 27.109 -49.125 33.281 1 52.16 5 ILE B CA 1
ATOM 1298 C C . ILE B 1 5 ? 26.984 -47.656 32.844 1 52.16 5 ILE B C 1
ATOM 1300 O O . ILE B 1 5 ? 26.5 -46.812 33.562 1 52.16 5 ILE B O 1
ATOM 1304 N N . ASN B 1 6 ? 27.984 -47.062 32.188 1 49.28 6 ASN B N 1
ATOM 1305 C CA . ASN B 1 6 ? 27.844 -45.812 31.453 1 49.28 6 ASN B CA 1
ATOM 1306 C C . ASN B 1 6 ? 26.656 -45.844 30.5 1 49.28 6 ASN B C 1
ATOM 1308 O O . ASN B 1 6 ? 26.656 -46.562 29.516 1 49.28 6 ASN B O 1
ATOM 1312 N N . LYS B 1 7 ? 25.391 -45.75 31 1 49.81 7 LYS B N 1
ATOM 1313 C CA . LYS B 1 7 ? 24.25 -45.562 30.109 1 49.81 7 LYS B CA 1
ATOM 1314 C C . LYS B 1 7 ? 24.406 -44.312 29.234 1 49.81 7 LYS B C 1
ATOM 1316 O O . LYS B 1 7 ? 24.469 -43.219 29.75 1 49.81 7 LYS B O 1
ATOM 1321 N N . THR B 1 8 ? 25.109 -44.375 28.078 1 52 8 THR B N 1
ATOM 1322 C CA . THR B 1 8 ? 25.094 -43.344 27.062 1 52 8 THR B CA 1
ATOM 1323 C C . THR B 1 8 ? 23.672 -43 26.641 1 52 8 THR B C 1
ATOM 1325 O O . THR B 1 8 ? 22.906 -43.906 26.281 1 52 8 THR B O 1
ATOM 1328 N N . PHE B 1 9 ? 23.016 -42.062 27.25 1 55 9 PHE B N 1
ATOM 1329 C CA . PHE B 1 9 ? 21.75 -41.562 26.703 1 55 9 PHE B CA 1
ATOM 1330 C C . PHE B 1 9 ? 21.938 -41.094 25.266 1 55 9 PHE B C 1
ATOM 1332 O O . PHE B 1 9 ? 22.875 -40.375 24.953 1 55 9 PHE B O 1
ATOM 1339 N N . PRO B 1 10 ? 21.406 -41.875 24.375 1 55.34 10 PRO B N 1
ATOM 1340 C CA . PRO B 1 10 ? 21.5 -41.344 23.016 1 55.34 10 PRO B CA 1
ATOM 1341 C C . PRO B 1 10 ? 20.844 -40 22.844 1 55.34 10 PRO B C 1
ATOM 1343 O O . PRO B 1 10 ? 19.797 -39.719 23.453 1 55.34 10 PRO B O 1
ATOM 1346 N N . MET B 1 11 ? 21.609 -38.906 22.703 1 54.62 11 MET B N 1
ATOM 1347 C CA . MET B 1 11 ? 21.094 -37.625 22.297 1 54.62 11 MET B CA 1
ATOM 1348 C C . MET B 1 11 ? 20.234 -37.75 21.031 1 54.62 11 MET B C 1
ATOM 1350 O O . MET B 1 11 ? 20.703 -38.281 20.016 1 54.62 11 MET B O 1
ATOM 1354 N N . TRP B 1 12 ? 18.938 -38 21.188 1 50.62 12 TRP B N 1
ATOM 1355 C CA . TRP B 1 12 ? 18.031 -37.938 20.031 1 50.62 12 TRP B CA 1
ATOM 1356 C C . TRP B 1 12 ? 18.172 -36.594 19.312 1 50.62 12 TRP B C 1
ATOM 1358 O O . TRP B 1 12 ? 17.922 -35.531 19.891 1 50.62 12 TRP B O 1
ATOM 1368 N N . ILE B 1 13 ? 19.125 -36.469 18.531 1 51.25 13 ILE B N 1
ATOM 1369 C CA . ILE B 1 13 ? 19.125 -35.312 17.625 1 51.25 13 ILE B CA 1
ATOM 1370 C C . ILE B 1 13 ? 17.75 -35.188 16.969 1 51.25 13 ILE B C 1
ATOM 1372 O O . ILE B 1 13 ? 17.344 -36.062 16.188 1 51.25 13 ILE B O 1
ATOM 1376 N N . ARG B 1 14 ? 16.734 -34.656 17.594 1 52.03 14 ARG B N 1
ATOM 1377 C CA . ARG B 1 14 ? 15.5 -34.312 16.906 1 52.03 14 ARG B CA 1
ATOM 1378 C C . ARG B 1 14 ? 15.781 -33.469 15.664 1 52.03 14 ARG B C 1
ATOM 1380 O O . ARG B 1 14 ? 16.469 -32.469 15.742 1 52.03 14 ARG B O 1
ATOM 1387 N N . ARG B 1 15 ? 15.789 -34.125 14.508 1 47.72 15 ARG B N 1
ATOM 1388 C CA . ARG B 1 15 ? 15.789 -33.344 13.266 1 47.72 15 ARG B CA 1
ATOM 1389 C C . ARG B 1 15 ? 14.703 -32.281 13.289 1 47.72 15 ARG B C 1
ATOM 1391 O O . ARG B 1 15 ? 13.523 -32.594 13.5 1 47.72 15 ARG B O 1
ATOM 1398 N N . ILE B 1 16 ? 14.883 -31.172 13.812 1 47.56 16 ILE B N 1
ATOM 1399 C CA . ILE B 1 16 ? 13.969 -30.047 13.586 1 47.56 16 ILE B CA 1
ATOM 1400 C C . ILE B 1 16 ? 13.609 -29.969 12.102 1 47.56 16 ILE B C 1
ATOM 1402 O O . ILE B 1 16 ? 14.484 -29.781 11.258 1 47.56 16 ILE B O 1
ATOM 1406 N N . SER B 1 17 ? 12.719 -30.922 11.727 1 41.97 17 SER B N 1
ATOM 1407 C CA . SER B 1 17 ? 12.18 -30.734 10.383 1 41.97 17 SER B CA 1
ATOM 1408 C C . SER B 1 17 ? 11.844 -29.266 10.125 1 41.97 17 SER B C 1
ATOM 1410 O O . SER B 1 17 ? 11.109 -28.641 10.898 1 41.97 17 SER B O 1
ATOM 1412 N N . LEU B 1 18 ? 12.805 -28.516 9.664 1 43.75 18 LEU B N 1
ATOM 1413 C CA . LEU B 1 18 ? 12.43 -27.234 9.102 1 43.75 18 LEU B CA 1
ATOM 1414 C C . LEU B 1 18 ? 11.117 -27.328 8.328 1 43.75 18 LEU B C 1
ATOM 1416 O O . LEU B 1 18 ? 11.031 -28.062 7.344 1 43.75 18 LEU B O 1
ATOM 1420 N N . SER B 1 19 ? 10.031 -27.516 8.945 1 42.53 19 SER B N 1
ATOM 1421 C CA . SER B 1 19 ? 8.742 -27.438 8.273 1 42.53 19 SER B CA 1
ATOM 1422 C C . SER B 1 19 ? 8.805 -26.531 7.055 1 42.53 19 SER B C 1
ATOM 1424 O O . SER B 1 19 ? 9.188 -25.359 7.164 1 42.53 19 SER B O 1
ATOM 1426 N N . HIS B 1 20 ? 9.211 -27.031 5.902 1 45.75 20 HIS B N 1
ATOM 1427 C CA . HIS B 1 20 ? 9.039 -26.328 4.637 1 45.75 20 HIS B CA 1
ATOM 1428 C C . HIS B 1 20 ? 7.723 -25.562 4.613 1 45.75 20 HIS B C 1
ATOM 1430 O O . HIS B 1 20 ? 6.645 -26.156 4.664 1 45.75 20 HIS B O 1
ATOM 1436 N N . GLN B 1 21 ? 7.531 -24.625 5.273 1 48.56 21 GLN B N 1
ATOM 1437 C CA . GLN B 1 21 ? 6.301 -23.844 5.129 1 48.56 21 GLN B CA 1
ATOM 1438 C C . GLN B 1 21 ? 5.879 -23.75 3.664 1 48.56 21 GLN B C 1
ATOM 1440 O O . GLN B 1 21 ? 6.691 -23.422 2.801 1 48.56 21 GLN B O 1
ATOM 1445 N N . LYS B 1 22 ? 5.199 -24.641 3.102 1 51.62 22 LYS B N 1
ATOM 1446 C CA . LYS B 1 22 ? 4.578 -24.734 1.783 1 51.62 22 LYS B CA 1
ATOM 1447 C C . LYS B 1 22 ? 4.352 -23.359 1.18 1 51.62 22 LYS B C 1
ATOM 1449 O O . LYS B 1 22 ? 3.846 -22.453 1.853 1 51.62 22 LYS B O 1
ATOM 1454 N N . LYS B 1 23 ? 5.156 -23 0.078 1 57.88 23 LYS B N 1
ATOM 1455 C CA . LYS B 1 23 ? 5.086 -21.938 -0.917 1 57.88 23 LYS B CA 1
ATOM 1456 C C . LYS B 1 23 ? 3.643 -21.641 -1.32 1 57.88 23 LYS B C 1
ATOM 1458 O O . LYS B 1 23 ? 2.932 -22.547 -1.772 1 57.88 23 LYS B O 1
ATOM 1463 N N . LYS B 1 24 ? 2.898 -20.609 -0.744 1 82.25 24 LYS B N 1
ATOM 1464 C CA . LYS B 1 24 ? 1.445 -20.734 -0.71 1 82.25 24 LYS B CA 1
ATOM 1465 C C . LYS B 1 24 ? 0.786 -19.828 -1.737 1 82.25 24 LYS B C 1
ATOM 1467 O O . LYS B 1 24 ? 1.164 -18.656 -1.869 1 82.25 24 LYS B O 1
ATOM 1472 N N . VAL B 1 25 ? 0.455 -20.531 -2.787 1 95.56 25 VAL B N 1
ATOM 1473 C CA . VAL B 1 25 ? -0.57 -19.891 -3.605 1 95.56 25 VAL B CA 1
ATOM 1474 C C . VAL B 1 25 ? -1.934 -20.031 -2.934 1 95.56 25 VAL B C 1
ATOM 1476 O O . VAL B 1 25 ? -2.359 -21.156 -2.611 1 95.56 25 VAL B O 1
ATOM 1479 N N . TYR B 1 26 ? -2.527 -18.859 -2.689 1 96.56 26 TYR B N 1
ATOM 1480 C CA . TYR B 1 26 ? -3.828 -18.969 -2.035 1 96.56 26 TYR B CA 1
ATOM 1481 C C . TYR B 1 26 ? -4.762 -17.859 -2.512 1 96.56 26 TYR B C 1
ATOM 1483 O O . TYR B 1 26 ? -4.309 -16.828 -3.023 1 96.56 26 TYR B O 1
ATOM 1491 N N . GLU B 1 27 ? -6.074 -18.156 -2.369 1 97.06 27 GLU B N 1
ATOM 1492 C CA . GLU B 1 27 ? -7.098 -17.156 -2.682 1 97.06 27 GLU B CA 1
ATOM 1493 C C . GLU B 1 27 ? -7.434 -16.312 -1.459 1 97.06 27 GLU B C 1
ATOM 1495 O O . GLU B 1 27 ? -7.406 -16.797 -0.329 1 97.06 27 GLU B O 1
ATOM 1500 N N . ILE B 1 28 ? -7.734 -15.086 -1.695 1 97.5 28 ILE B N 1
ATOM 1501 C CA . ILE B 1 28 ? -8.188 -14.18 -0.645 1 97.5 28 ILE B CA 1
ATOM 1502 C C . ILE B 1 28 ? -9.688 -13.945 -0.776 1 97.5 28 ILE B C 1
ATOM 1504 O O . ILE B 1 28 ? -10.18 -13.602 -1.855 1 97.5 28 ILE B O 1
ATOM 1508 N N . ASN B 1 29 ? -10.281 -14.148 0.356 1 95.5 29 ASN B N 1
ATOM 1509 C CA . ASN B 1 29 ? -11.719 -13.883 0.409 1 95.5 29 ASN B CA 1
ATOM 1510 C C . ASN B 1 29 ? -12.062 -12.93 1.549 1 95.5 29 ASN B C 1
ATOM 1512 O O . ASN B 1 29 ? -12.273 -13.359 2.684 1 95.5 29 ASN B O 1
ATOM 1516 N N . GLY B 1 30 ? -12.055 -11.656 1.243 1 95.62 30 GLY B N 1
ATOM 1517 C CA . GLY B 1 30 ? -12.477 -10.664 2.221 1 95.62 30 GLY B CA 1
ATOM 1518 C C . GLY B 1 30 ? -11.305 -9.93 2.859 1 95.62 30 GLY B C 1
ATOM 1519 O O . GLY B 1 30 ? -10.164 -10.391 2.795 1 95.62 30 GLY B O 1
ATOM 1520 N N . ASN B 1 31 ? -11.68 -8.945 3.566 1 95.19 31 ASN B N 1
ATOM 1521 C CA . ASN B 1 31 ? -10.68 -8.047 4.133 1 95.19 31 ASN B CA 1
ATOM 1522 C C . ASN B 1 31 ? -9.945 -8.688 5.309 1 95.19 31 ASN B C 1
ATOM 1524 O O . ASN B 1 31 ? -8.75 -8.469 5.496 1 95.19 31 ASN B O 1
ATOM 1528 N N . ILE B 1 32 ? -10.68 -9.438 6.047 1 94.38 32 ILE B N 1
ATOM 1529 C CA . ILE B 1 32 ? -10.078 -10.055 7.219 1 94.38 32 ILE B CA 1
ATOM 1530 C C . ILE B 1 32 ? -8.961 -11.008 6.785 1 94.38 32 ILE B C 1
ATOM 1532 O O . ILE B 1 32 ? -7.855 -10.961 7.32 1 94.38 32 ILE B O 1
ATOM 1536 N N . GLU B 1 33 ? -9.273 -11.773 5.809 1 96.44 33 GLU B N 1
ATOM 1537 C CA . GLU B 1 33 ? -8.266 -12.703 5.305 1 96.44 33 GLU B CA 1
ATOM 1538 C C . GLU B 1 33 ? -7.105 -11.961 4.652 1 96.44 33 GLU B C 1
ATOM 1540 O O . GLU B 1 33 ? -5.945 -12.336 4.828 1 96.44 33 GLU B O 1
ATOM 1545 N N . PHE B 1 34 ? -7.387 -10.953 3.928 1 97.75 34 PHE B N 1
ATOM 1546 C CA . PHE B 1 34 ? -6.359 -10.125 3.309 1 97.75 34 PHE B CA 1
ATOM 1547 C C . PHE B 1 34 ? -5.418 -9.555 4.363 1 97.75 34 PHE B C 1
ATOM 1549 O O . PHE B 1 34 ? -4.195 -9.617 4.211 1 97.75 34 PHE B O 1
ATOM 1556 N N . ASN B 1 35 ? -5.961 -9.086 5.41 1 96.19 35 ASN B N 1
ATOM 1557 C CA . ASN B 1 35 ? -5.148 -8.508 6.477 1 96.19 35 ASN B CA 1
ATOM 1558 C C . ASN B 1 35 ? -4.27 -9.562 7.148 1 96.19 35 ASN B C 1
ATOM 1560 O O . ASN B 1 35 ? -3.07 -9.352 7.324 1 96.19 35 ASN B O 1
ATOM 1564 N N . ASP B 1 36 ? -4.848 -10.633 7.418 1 94.81 36 ASP B N 1
ATOM 1565 C CA . ASP B 1 36 ? -4.141 -11.688 8.141 1 94.81 36 ASP B CA 1
ATOM 1566 C C . ASP B 1 36 ? -3.006 -12.258 7.293 1 94.81 36 ASP B C 1
ATOM 1568 O O . ASP B 1 36 ? -1.871 -12.375 7.766 1 94.81 36 ASP B O 1
ATOM 1572 N N . LYS B 1 37 ? -3.271 -12.461 6.016 1 94.94 37 LYS B N 1
ATOM 1573 C CA . LYS B 1 37 ? -2.336 -13.234 5.207 1 94.94 37 LYS B CA 1
ATOM 1574 C C . LYS B 1 37 ? -1.388 -12.32 4.438 1 94.94 37 LYS B C 1
ATOM 1576 O O . LYS B 1 37 ? -0.287 -12.727 4.062 1 94.94 37 LYS B O 1
ATOM 1581 N N . VAL B 1 38 ? -1.821 -11.047 4.184 1 96.88 38 VAL B N 1
ATOM 1582 C CA . VAL B 1 38 ? -1.043 -10.188 3.299 1 96.88 38 VAL B CA 1
ATOM 1583 C C . VAL B 1 38 ? -0.448 -9.031 4.094 1 96.88 38 VAL B C 1
ATOM 1585 O O . VAL B 1 38 ? 0.775 -8.891 4.184 1 96.88 38 VAL B O 1
ATOM 1588 N N . MET B 1 39 ? -1.233 -8.305 4.742 1 95.88 39 MET B N 1
ATOM 1589 C CA . MET B 1 39 ? -0.777 -7.074 5.379 1 95.88 39 MET B CA 1
ATOM 1590 C C . MET B 1 39 ? 0.014 -7.383 6.648 1 95.88 39 MET B C 1
ATOM 1592 O O . MET B 1 39 ? 0.988 -6.691 6.957 1 95.88 39 MET B O 1
ATOM 1596 N N . ASN B 1 40 ? -0.411 -8.414 7.355 1 91.31 40 ASN B N 1
ATOM 1597 C CA . ASN B 1 40 ? 0.216 -8.75 8.633 1 91.31 40 ASN B CA 1
ATOM 1598 C C . ASN B 1 40 ? 1.044 -10.023 8.523 1 91.31 40 ASN B C 1
ATOM 1600 O O . ASN B 1 40 ? 1.548 -10.523 9.531 1 91.31 40 ASN B O 1
ATOM 1604 N N . GLY B 1 41 ? 1.045 -10.539 7.316 1 85.88 41 GLY B N 1
ATOM 1605 C CA . GLY B 1 41 ? 1.829 -11.75 7.113 1 85.88 41 GLY B CA 1
ATOM 1606 C C . GLY B 1 41 ? 3.324 -11.516 7.207 1 85.88 41 GLY B C 1
ATOM 1607 O O . GLY B 1 41 ? 3.781 -10.367 7.184 1 85.88 41 GLY B O 1
ATOM 1608 N N . LYS B 1 42 ? 3.896 -12.773 7.336 1 82.38 42 LYS B N 1
ATOM 1609 C CA . LYS B 1 42 ? 5.355 -12.734 7.359 1 82.38 42 LYS B CA 1
ATOM 1610 C C . LYS B 1 42 ? 5.934 -12.859 5.953 1 82.38 42 LYS B C 1
ATOM 1612 O O . LYS B 1 42 ? 5.406 -13.602 5.121 1 82.38 42 LYS B O 1
ATOM 1617 N N . GLY B 1 43 ? 6.734 -11.977 5.52 1 88.44 43 GLY B N 1
ATOM 1618 C CA . GLY B 1 43 ? 7.402 -12.078 4.23 1 88.44 43 GLY B CA 1
ATOM 1619 C C . GLY B 1 43 ? 6.742 -11.242 3.15 1 88.44 43 GLY B C 1
ATOM 1620 O O . GLY B 1 43 ? 5.805 -10.492 3.426 1 88.44 43 GLY B O 1
ATOM 1621 N N . THR B 1 44 ? 7.18 -11.453 1.953 1 95.81 44 THR B N 1
ATOM 1622 C CA . THR B 1 44 ? 6.656 -10.719 0.804 1 95.81 44 THR B CA 1
ATOM 1623 C C . THR B 1 44 ? 5.559 -11.516 0.107 1 95.81 44 THR B C 1
ATOM 1625 O O . THR B 1 44 ? 5.699 -12.727 -0.108 1 95.81 44 THR B O 1
ATOM 1628 N N . VAL B 1 45 ? 4.434 -10.875 -0.165 1 97.38 45 VAL B N 1
ATOM 1629 C CA . VAL B 1 45 ? 3.318 -11.5 -0.865 1 97.38 45 VAL B CA 1
ATOM 1630 C C . VAL B 1 45 ? 3.062 -10.781 -2.184 1 97.38 45 VAL B C 1
ATOM 1632 O O . VAL B 1 45 ? 2.92 -9.555 -2.211 1 97.38 45 VAL B O 1
ATOM 1635 N N . VAL B 1 46 ? 3.072 -11.531 -3.268 1 98.44 46 VAL B N 1
ATOM 1636 C CA . VAL B 1 46 ? 2.598 -11.023 -4.551 1 98.44 46 VAL B CA 1
ATOM 1637 C C . VAL B 1 46 ? 1.079 -11.164 -4.633 1 98.44 46 VAL B C 1
ATOM 1639 O O . VAL B 1 46 ? 0.542 -12.266 -4.465 1 98.44 46 VAL B O 1
ATOM 1642 N N . VAL B 1 47 ? 0.452 -10.047 -4.793 1 98.75 47 VAL B N 1
ATOM 1643 C CA . VAL B 1 47 ? -1.004 -10.016 -4.891 1 98.75 47 VAL B CA 1
ATOM 1644 C C . VAL B 1 47 ? -1.422 -9.875 -6.352 1 98.75 47 VAL B C 1
ATOM 1646 O O . VAL B 1 47 ? -1.001 -8.938 -7.035 1 98.75 47 VAL B O 1
ATOM 1649 N N . ASN B 1 48 ? -2.24 -10.812 -6.816 1 98.88 48 ASN B N 1
ATOM 1650 C CA . ASN B 1 48 ? -2.738 -10.828 -8.188 1 98.88 48 ASN B CA 1
ATOM 1651 C C . ASN B 1 48 ? -4.242 -10.586 -8.242 1 98.88 48 ASN B C 1
ATOM 1653 O O . ASN B 1 48 ? -5.031 -11.484 -7.953 1 98.88 48 ASN B O 1
ATOM 1657 N N . PHE B 1 49 ? -4.594 -9.352 -8.508 1 98.81 49 PHE B N 1
ATOM 1658 C CA . PHE B 1 49 ? -5.996 -9.07 -8.797 1 98.81 49 PHE B CA 1
ATOM 1659 C C . PHE B 1 49 ? -6.379 -9.594 -10.18 1 98.81 49 PHE B C 1
ATOM 1661 O O . PHE B 1 49 ? -5.723 -9.289 -11.172 1 98.81 49 PHE B O 1
ATOM 1668 N N . HIS B 1 50 ? -7.445 -10.344 -10.188 1 98.25 50 HIS B N 1
ATOM 1669 C CA . HIS B 1 50 ? -7.871 -10.984 -11.43 1 98.25 50 HIS B CA 1
ATOM 1670 C C . HIS B 1 50 ? -9.391 -11.078 -11.5 1 98.25 50 HIS B C 1
ATOM 1672 O O . HIS B 1 50 ? -10.094 -10.664 -10.57 1 98.25 50 HIS B O 1
ATOM 1678 N N . ALA B 1 51 ? -9.875 -11.492 -12.695 1 97.69 51 ALA B N 1
ATOM 1679 C CA . ALA B 1 51 ? -11.289 -11.812 -12.914 1 97.69 51 ALA B CA 1
ATOM 1680 C C . ALA B 1 51 ? -11.445 -13.055 -13.781 1 97.69 51 ALA B C 1
ATOM 1682 O O . ALA B 1 51 ? -10.594 -13.336 -14.633 1 97.69 51 ALA B O 1
ATOM 1683 N N . ASP B 1 52 ? -12.555 -13.742 -13.562 1 95.12 52 ASP B N 1
ATOM 1684 C CA . ASP B 1 52 ? -12.781 -14.992 -14.297 1 95.12 52 ASP B CA 1
ATOM 1685 C C . ASP B 1 52 ? -12.984 -14.719 -15.781 1 95.12 52 ASP B C 1
ATOM 1687 O O . ASP B 1 52 ? -12.672 -15.562 -16.625 1 95.12 52 ASP B O 1
ATOM 1691 N N . TRP B 1 53 ? -13.492 -13.617 -16.125 1 94.88 53 TRP B N 1
ATOM 1692 C CA . TRP B 1 53 ? -13.828 -13.289 -17.5 1 94.88 53 TRP B CA 1
ATOM 1693 C C . TRP B 1 53 ? -12.688 -12.539 -18.172 1 94.88 53 TRP B C 1
ATOM 1695 O O . TRP B 1 53 ? -12.891 -11.891 -19.203 1 94.88 53 TRP B O 1
ATOM 1705 N N . CYS B 1 54 ? -11.578 -12.578 -17.625 1 96.75 54 CYS B N 1
ATOM 1706 C CA . CYS B 1 54 ? -10.461 -11.797 -18.141 1 96.75 54 CYS B CA 1
ATOM 1707 C C . CYS B 1 54 ? -9.453 -12.688 -18.859 1 96.75 54 CYS B C 1
ATOM 1709 O O . CYS B 1 54 ? -8.766 -13.492 -18.234 1 96.75 54 CYS B O 1
ATOM 1711 N N . ASP B 1 55 ? -9.25 -12.516 -20.109 1 96.75 55 ASP B N 1
ATOM 1712 C CA . ASP B 1 55 ? -8.383 -13.367 -20.922 1 96.75 55 ASP B CA 1
ATOM 1713 C C . ASP B 1 55 ? -6.91 -13.148 -20.562 1 96.75 55 ASP B C 1
ATOM 1715 O O . ASP B 1 55 ? -6.172 -14.109 -20.344 1 96.75 55 ASP B O 1
ATOM 1719 N N . PRO B 1 56 ? -6.492 -11.906 -20.547 1 97.75 56 PRO B N 1
ATOM 1720 C CA . PRO B 1 56 ? -5.102 -11.727 -20.125 1 97.75 56 PRO B CA 1
ATOM 1721 C C . PRO B 1 56 ? -4.816 -12.352 -18.766 1 97.75 56 PRO B C 1
ATOM 1723 O O . PRO B 1 56 ? -3.701 -12.82 -18.516 1 97.75 56 PRO B O 1
ATOM 1726 N N . CYS B 1 57 ? -5.73 -12.344 -17.875 1 98.38 57 CYS B N 1
ATOM 1727 C CA . CYS B 1 57 ? -5.57 -12.961 -16.562 1 98.38 57 CYS B CA 1
ATOM 1728 C C . CYS B 1 57 ? -5.312 -14.461 -16.688 1 98.38 57 CYS B C 1
ATOM 1730 O O . CYS B 1 57 ? -4.527 -15.031 -15.93 1 98.38 57 CYS B O 1
ATOM 1732 N N . THR B 1 58 ? -5.984 -15.023 -17.578 1 96.69 58 THR B N 1
ATOM 1733 C CA . THR B 1 58 ? -5.844 -16.469 -17.781 1 96.69 58 THR B CA 1
ATOM 1734 C C . THR B 1 58 ? -4.445 -16.812 -18.281 1 96.69 58 THR B C 1
ATOM 1736 O O . THR B 1 58 ? -3.996 -17.953 -18.156 1 96.69 58 THR B O 1
ATOM 1739 N N . ILE B 1 59 ? -3.76 -15.922 -18.797 1 97.25 59 ILE B N 1
ATOM 1740 C CA . ILE B 1 59 ? -2.395 -16.078 -19.281 1 97.25 59 ILE B CA 1
ATOM 1741 C C . ILE B 1 59 ? -1.408 -15.766 -18.156 1 97.25 59 ILE B C 1
ATOM 1743 O O . ILE B 1 59 ? -0.491 -16.547 -17.891 1 97.25 59 ILE B O 1
ATOM 1747 N N . LEU B 1 60 ? -1.609 -14.719 -17.453 1 98.25 60 LEU B N 1
ATOM 1748 C CA . LEU B 1 60 ? -0.656 -14.203 -16.484 1 98.25 60 LEU B CA 1
ATOM 1749 C C . LEU B 1 60 ? -0.645 -15.078 -15.227 1 98.25 60 LEU B C 1
ATOM 1751 O O . LEU B 1 60 ? 0.421 -15.375 -14.68 1 98.25 60 LEU B O 1
ATOM 1755 N N . THR B 1 61 ? -1.814 -15.469 -14.727 1 98.06 61 THR B N 1
ATOM 1756 C CA . THR B 1 61 ? -1.917 -16.125 -13.43 1 98.06 61 THR B CA 1
ATOM 1757 C C . THR B 1 61 ? -1.093 -17.406 -13.398 1 98.06 61 THR B C 1
ATOM 1759 O O . THR B 1 61 ? -0.28 -17.609 -12.492 1 98.06 61 THR B O 1
ATOM 1762 N N . PRO B 1 62 ? -1.209 -18.281 -14.391 1 97.31 62 PRO B N 1
ATOM 1763 C CA . PRO B 1 62 ? -0.38 -19.5 -14.367 1 97.31 62 PRO B CA 1
ATOM 1764 C C . PRO B 1 62 ? 1.113 -19.188 -14.445 1 97.31 62 PRO B C 1
ATOM 1766 O O . PRO B 1 62 ? 1.926 -19.906 -13.852 1 97.31 62 PRO B O 1
ATOM 1769 N N . LYS B 1 63 ? 1.488 -18.203 -15.156 1 97.44 63 LYS B N 1
ATOM 1770 C CA . LYS B 1 63 ? 2.891 -17.812 -15.25 1 97.44 63 LYS B CA 1
ATOM 1771 C C . LYS B 1 63 ? 3.428 -17.359 -13.898 1 97.44 63 LYS B C 1
ATOM 1773 O O . LYS B 1 63 ? 4.547 -17.703 -13.516 1 97.44 63 LYS B O 1
ATOM 1778 N N . LEU B 1 64 ? 2.627 -16.594 -13.219 1 98.12 64 LEU B N 1
ATOM 1779 C CA . LEU B 1 64 ? 3.008 -16.172 -11.875 1 98.12 64 LEU B CA 1
ATOM 1780 C C . LEU B 1 64 ? 3.182 -17.359 -10.953 1 98.12 64 LEU B C 1
ATOM 1782 O O . LEU B 1 64 ? 4.137 -17.422 -10.172 1 98.12 64 LEU B O 1
ATOM 1786 N N . ILE B 1 65 ? 2.273 -18.281 -11.023 1 97.38 65 ILE B N 1
ATOM 1787 C CA . ILE B 1 65 ? 2.338 -19.484 -10.188 1 97.38 65 ILE B CA 1
ATOM 1788 C C . ILE B 1 65 ? 3.635 -20.234 -10.469 1 97.38 65 ILE B C 1
ATOM 1790 O O . ILE B 1 65 ? 4.359 -20.594 -9.539 1 97.38 65 ILE B O 1
ATOM 1794 N N . GLU B 1 66 ? 3.908 -20.359 -11.68 1 96.25 66 GLU B N 1
ATOM 1795 C CA . GLU B 1 66 ? 5.109 -21.078 -12.086 1 96.25 66 GLU B CA 1
ATOM 1796 C C . GLU B 1 66 ? 6.367 -20.406 -11.562 1 96.25 66 GLU B C 1
ATOM 1798 O O . GLU B 1 66 ? 7.293 -21.078 -11.094 1 96.25 66 GLU B O 1
ATOM 1803 N N . LEU B 1 67 ? 6.426 -19.141 -11.648 1 96.19 67 LEU B N 1
ATOM 1804 C CA . LEU B 1 67 ? 7.613 -18.375 -11.281 1 96.19 67 LEU B CA 1
ATOM 1805 C C . LEU B 1 67 ? 7.766 -18.297 -9.766 1 96.19 67 LEU B C 1
ATOM 1807 O O . LEU B 1 67 ? 8.883 -18.297 -9.242 1 96.19 67 LEU B O 1
ATOM 1811 N N . ILE B 1 68 ? 6.656 -18.328 -9.031 1 96 68 ILE B N 1
ATOM 1812 C CA . ILE B 1 68 ? 6.707 -17.984 -7.617 1 96 68 ILE B CA 1
ATOM 1813 C C . ILE B 1 68 ? 6.719 -19.25 -6.773 1 96 68 ILE B C 1
ATOM 1815 O O . ILE B 1 68 ? 7.34 -19.297 -5.707 1 96 68 ILE B O 1
ATOM 1819 N N . GLU B 1 69 ? 6.117 -20.266 -7.234 1 93.31 69 GLU B N 1
ATOM 1820 C CA . GLU B 1 69 ? 5.934 -21.5 -6.473 1 93.31 69 GLU B CA 1
ATOM 1821 C C . GLU B 1 69 ? 7.27 -22.047 -5.977 1 93.31 69 GLU B C 1
ATOM 1823 O O . GLU B 1 69 ? 7.379 -22.484 -4.832 1 93.31 69 GLU B O 1
ATOM 1828 N N . PRO B 1 70 ? 8.281 -21.938 -6.75 1 91.75 70 PRO B N 1
ATOM 1829 C CA . PRO B 1 70 ? 9.547 -22.5 -6.293 1 91.75 70 PRO B CA 1
ATOM 1830 C C . PRO B 1 70 ? 10.281 -21.609 -5.297 1 91.75 70 PRO B C 1
ATOM 1832 O O . PRO B 1 70 ? 11.281 -22.031 -4.707 1 91.75 70 PRO B O 1
ATOM 1835 N N . ILE B 1 71 ? 9.836 -20.453 -5.152 1 91.62 71 ILE B N 1
ATOM 1836 C CA . ILE B 1 71 ? 10.516 -19.5 -4.293 1 91.62 71 ILE B CA 1
ATOM 1837 C C . ILE B 1 71 ? 9.914 -19.531 -2.891 1 91.62 71 ILE B C 1
ATOM 1839 O O . ILE B 1 71 ? 8.773 -19.109 -2.688 1 91.62 71 ILE B O 1
ATOM 1843 N N . GLU B 1 72 ? 10.609 -19.891 -1.919 1 87.69 72 GLU B N 1
ATOM 1844 C CA . GLU B 1 72 ? 10.133 -20.125 -0.558 1 87.69 72 GLU B CA 1
ATOM 1845 C C . GLU B 1 72 ? 9.797 -18.797 0.143 1 87.69 72 GLU B C 1
ATOM 1847 O O . GLU B 1 72 ? 8.922 -18.766 1.005 1 87.69 72 GLU B O 1
ATOM 1852 N N . THR B 1 73 ? 10.398 -17.797 -0.243 1 89.69 73 THR B N 1
ATOM 1853 C CA . THR B 1 73 ? 10.281 -16.531 0.481 1 89.69 73 THR B CA 1
ATOM 1854 C C . THR B 1 73 ? 9.133 -15.703 -0.075 1 89.69 73 THR B C 1
ATOM 1856 O O . THR B 1 73 ? 8.859 -14.609 0.425 1 89.69 73 THR B O 1
ATOM 1859 N N . LEU B 1 74 ? 8.484 -16.266 -1.072 1 94.81 74 LEU B N 1
ATOM 1860 C CA . LEU B 1 74 ? 7.406 -15.5 -1.704 1 94.81 74 LEU B CA 1
ATOM 1861 C C . LEU B 1 74 ? 6.098 -16.281 -1.67 1 94.81 74 LEU B C 1
ATOM 1863 O O . LEU B 1 74 ? 6.086 -17.5 -1.915 1 94.81 74 LEU B O 1
ATOM 1867 N N . ASP B 1 75 ? 5.012 -15.586 -1.334 1 96.44 75 ASP B N 1
ATOM 1868 C CA . ASP B 1 75 ? 3.664 -16.125 -1.506 1 96.44 75 ASP B CA 1
ATOM 1869 C C . ASP B 1 75 ? 2.941 -15.422 -2.658 1 96.44 75 ASP B C 1
ATOM 1871 O O . ASP B 1 75 ? 3.32 -14.32 -3.061 1 96.44 75 ASP B O 1
ATOM 1875 N N . LEU B 1 76 ? 1.948 -16.172 -3.164 1 98.12 76 LEU B N 1
ATOM 1876 C CA . LEU B 1 76 ? 1.062 -15.602 -4.176 1 98.12 76 LEU B CA 1
ATOM 1877 C C . LEU B 1 76 ? -0.386 -15.609 -3.695 1 98.12 76 LEU B C 1
ATOM 1879 O O . LEU B 1 76 ? -0.943 -16.672 -3.412 1 98.12 76 LEU B O 1
ATOM 1883 N N . ALA B 1 77 ? -0.911 -14.422 -3.566 1 98.25 77 ALA B N 1
ATOM 1884 C CA . ALA B 1 77 ? -2.324 -14.266 -3.234 1 98.25 77 ALA B CA 1
ATOM 1885 C C . ALA B 1 77 ? -3.139 -13.883 -4.469 1 98.25 77 ALA B C 1
ATOM 1887 O O . ALA B 1 77 ? -2.82 -12.906 -5.152 1 98.25 77 ALA B O 1
ATOM 1888 N N . ILE B 1 78 ? -4.152 -14.625 -4.723 1 98.56 78 ILE B N 1
ATOM 1889 C CA . ILE B 1 78 ? -5.031 -14.375 -5.855 1 98.56 78 ILE B CA 1
ATOM 1890 C C . ILE B 1 78 ? -6.348 -13.781 -5.367 1 98.56 78 ILE B C 1
ATOM 1892 O O . ILE B 1 78 ? -7.016 -14.352 -4.504 1 98.56 78 ILE B O 1
ATOM 1896 N N . ILE B 1 79 ? -6.707 -12.625 -5.93 1 98.69 79 ILE B N 1
ATOM 1897 C CA . ILE B 1 79 ? -7.891 -11.898 -5.48 1 98.69 79 ILE B CA 1
ATOM 1898 C C . ILE B 1 79 ? -8.828 -11.664 -6.66 1 98.69 79 ILE B C 1
ATOM 1900 O O . ILE B 1 79 ? -8.438 -11.047 -7.656 1 98.69 79 ILE B O 1
ATOM 1904 N N . ASN B 1 80 ? -10.047 -12.148 -6.531 1 98.44 80 ASN B N 1
ATOM 1905 C CA . ASN B 1 80 ? -11.07 -11.852 -7.527 1 98.44 80 ASN B CA 1
ATOM 1906 C C . ASN B 1 80 ? -11.703 -10.484 -7.285 1 98.44 80 ASN B C 1
ATOM 1908 O O . ASN B 1 80 ? -12.195 -10.211 -6.191 1 98.44 80 ASN B O 1
ATOM 1912 N N . LEU B 1 81 ? -11.648 -9.734 -8.289 1 95.94 81 LEU B N 1
ATOM 1913 C CA . LEU B 1 81 ? -12.07 -8.344 -8.203 1 95.94 81 LEU B CA 1
ATOM 1914 C C . LEU B 1 81 ? -13.539 -8.25 -7.789 1 95.94 81 LEU B C 1
ATOM 1916 O O . LEU B 1 81 ? -13.891 -7.426 -6.945 1 95.94 81 LEU B O 1
ATOM 1920 N N . GLU B 1 82 ? -14.422 -9.047 -8.289 1 95.62 82 GLU B N 1
ATOM 1921 C CA . GLU B 1 82 ? -15.859 -8.984 -8.055 1 95.62 82 GLU B CA 1
ATOM 1922 C C . GLU B 1 82 ? -16.203 -9.406 -6.629 1 95.62 82 GLU B C 1
ATOM 1924 O O . GLU B 1 82 ? -17.109 -8.844 -6.012 1 95.62 82 GLU B O 1
ATOM 1929 N N . SER B 1 83 ? -15.484 -10.305 -6.156 1 96.88 83 SER B N 1
ATOM 1930 C CA . SER B 1 83 ? -15.773 -10.828 -4.828 1 96.88 83 SER B CA 1
ATOM 1931 C C . SER B 1 83 ? -15.125 -9.969 -3.742 1 96.88 83 SER B C 1
ATOM 1933 O O . SER B 1 83 ? -15.422 -10.141 -2.557 1 96.88 83 SER B O 1
ATOM 1935 N N . ASN B 1 84 ? -14.266 -9.062 -4.109 1 97.12 84 ASN B N 1
ATOM 1936 C CA . ASN B 1 84 ? -13.547 -8.211 -3.166 1 97.12 84 ASN B CA 1
ATOM 1937 C C . ASN B 1 84 ? -13.555 -6.754 -3.611 1 97.12 84 ASN B C 1
ATOM 1939 O O . ASN B 1 84 ? -12.492 -6.16 -3.812 1 97.12 84 ASN B O 1
ATOM 1943 N N . PRO B 1 85 ? -14.711 -6.137 -3.689 1 95 85 PRO B N 1
ATOM 1944 C CA . PRO B 1 85 ? -14.805 -4.781 -4.242 1 95 85 PRO B CA 1
ATOM 1945 C C . PRO B 1 85 ? -14.07 -3.746 -3.395 1 95 85 PRO B C 1
ATOM 1947 O O . PRO B 1 85 ? -13.508 -2.787 -3.934 1 95 85 PRO B O 1
ATOM 1950 N N . ASP B 1 86 ? -14.055 -3.912 -2.061 1 94.31 86 ASP B N 1
ATOM 1951 C CA . ASP B 1 86 ? -13.391 -2.949 -1.19 1 94.31 86 ASP B CA 1
ATOM 1952 C C . ASP B 1 86 ? -11.883 -2.932 -1.445 1 94.31 86 ASP B C 1
ATOM 1954 O O . ASP B 1 86 ? -11.273 -1.862 -1.517 1 94.31 86 ASP B O 1
ATOM 1958 N N . LEU B 1 87 ? -11.32 -4.09 -1.612 1 96.81 87 LEU B N 1
ATOM 1959 C CA . LEU B 1 87 ? -9.898 -4.191 -1.9 1 96.81 87 LEU B CA 1
ATOM 1960 C C . LEU B 1 87 ? -9.57 -3.57 -3.256 1 96.81 87 LEU B C 1
ATOM 1962 O O . LEU B 1 87 ? -8.602 -2.816 -3.381 1 96.81 87 LEU B O 1
ATOM 1966 N N . ALA B 1 88 ? -10.391 -3.902 -4.238 1 95.88 88 ALA B N 1
ATOM 1967 C CA . ALA B 1 88 ? -10.188 -3.352 -5.578 1 95.88 88 ALA B CA 1
ATOM 1968 C C . ALA B 1 88 ? -10.242 -1.827 -5.559 1 95.88 88 ALA B C 1
ATOM 1970 O O . ALA B 1 88 ? -9.422 -1.161 -6.191 1 95.88 88 ALA B O 1
ATOM 1971 N N . ASP B 1 89 ? -11.164 -1.29 -4.805 1 94.94 89 ASP B N 1
ATOM 1972 C CA . ASP B 1 89 ? -11.359 0.154 -4.723 1 94.94 89 ASP B CA 1
ATOM 1973 C C . ASP B 1 89 ? -10.188 0.826 -4.016 1 94.94 89 ASP B C 1
ATOM 1975 O O . ASP B 1 89 ? -9.602 1.777 -4.539 1 94.94 89 ASP B O 1
ATOM 1979 N N . VAL B 1 90 ? -9.781 0.278 -2.904 1 94.94 90 VAL B N 1
ATOM 1980 C CA . VAL B 1 90 ? -8.75 0.905 -2.08 1 94.94 90 VAL B CA 1
ATOM 1981 C C . VAL B 1 90 ? -7.41 0.859 -2.807 1 94.94 90 VAL B C 1
ATOM 1983 O O . VAL B 1 90 ? -6.641 1.82 -2.76 1 94.94 90 VAL B O 1
ATOM 1986 N N . PHE B 1 91 ? -7.145 -0.189 -3.553 1 96.81 91 PHE B N 1
ATOM 1987 C CA . PHE B 1 91 ? -5.887 -0.316 -4.281 1 96.81 91 PHE B CA 1
ATOM 1988 C C . PHE B 1 91 ? -5.977 0.37 -5.641 1 96.81 91 PHE B C 1
ATOM 1990 O O . PHE B 1 91 ? -5.035 0.317 -6.434 1 96.81 91 PHE B O 1
ATOM 1997 N N . SER B 1 92 ? -7.117 0.933 -5.926 1 96.25 92 SER B N 1
ATOM 1998 C CA . SER B 1 92 ? -7.348 1.647 -7.176 1 96.25 92 SER B CA 1
ATOM 1999 C C . SER B 1 92 ? -7.113 0.742 -8.383 1 96.25 92 SER B C 1
ATOM 2001 O O . SER B 1 92 ? -6.426 1.128 -9.328 1 96.25 92 SER B O 1
ATOM 2003 N N . VAL B 1 93 ? -7.715 -0.455 -8.266 1 96.69 93 VAL B N 1
ATOM 2004 C CA . VAL B 1 93 ? -7.637 -1.398 -9.375 1 96.69 93 VAL B CA 1
ATOM 2005 C C . VAL B 1 93 ? -8.742 -1.101 -10.391 1 96.69 93 VAL B C 1
ATOM 2007 O O . VAL B 1 93 ? -9.906 -1.428 -10.156 1 96.69 93 VAL B O 1
ATOM 2010 N N . LYS B 1 94 ? -8.32 -0.531 -11.477 1 93.44 94 LYS B N 1
ATOM 2011 C CA . LYS B 1 94 ? -9.289 -0.127 -12.492 1 93.44 94 LYS B CA 1
ATOM 2012 C C . LYS B 1 94 ? -9.305 -1.114 -13.656 1 93.44 94 LYS B C 1
ATOM 2014 O O . LYS B 1 94 ? -10.234 -1.12 -14.461 1 93.44 94 LYS B O 1
ATOM 2019 N N . ALA B 1 95 ? -8.266 -1.892 -13.727 1 95.56 95 ALA B N 1
ATOM 2020 C CA . ALA B 1 95 ? -8.141 -2.93 -14.75 1 95.56 95 ALA B CA 1
ATOM 2021 C C . ALA B 1 95 ? -7.379 -4.141 -14.211 1 95.56 95 ALA B C 1
ATOM 2023 O O . ALA B 1 95 ? -6.57 -4.012 -13.289 1 95.56 95 ALA B O 1
ATOM 2024 N N . VAL B 1 96 ? -7.742 -5.289 -14.852 1 97.56 96 VAL B N 1
ATOM 2025 C CA . VAL B 1 96 ? -7.055 -6.512 -14.453 1 97.56 96 VAL B CA 1
ATOM 2026 C C . VAL B 1 96 ? -6.406 -7.168 -15.672 1 97.56 96 VAL B C 1
ATOM 2028 O O . VAL B 1 96 ? -6.891 -7.02 -16.797 1 97.56 96 VAL B O 1
ATOM 2031 N N . PRO B 1 97 ? -5.324 -7.891 -15.445 1 98.56 97 PRO B N 1
ATOM 2032 C CA . PRO B 1 97 ? -4.688 -8.172 -14.156 1 98.56 97 PRO B CA 1
ATOM 2033 C C . PRO B 1 97 ? -3.943 -6.969 -13.594 1 98.56 97 PRO B C 1
ATOM 2035 O O . PRO B 1 97 ? -3.467 -6.121 -14.352 1 98.56 97 PRO B O 1
ATOM 2038 N N . ALA B 1 98 ? -3.912 -6.805 -12.289 1 98.69 98 ALA B N 1
ATOM 2039 C CA . ALA B 1 98 ? -3.086 -5.863 -11.539 1 98.69 98 ALA B CA 1
ATOM 2040 C C . ALA B 1 98 ? -2.307 -6.582 -10.438 1 98.69 98 ALA B C 1
ATOM 2042 O O . ALA B 1 98 ? -2.889 -7.285 -9.609 1 98.69 98 ALA B O 1
ATOM 2043 N N . VAL B 1 99 ? -0.989 -6.379 -10.453 1 98.81 99 VAL B N 1
ATOM 2044 C CA . VAL B 1 99 ? -0.131 -7.16 -9.562 1 98.81 99 VAL B CA 1
ATOM 2045 C C . VAL B 1 99 ? 0.635 -6.227 -8.633 1 98.81 99 VAL B C 1
ATOM 2047 O O . VAL B 1 99 ? 1.199 -5.223 -9.07 1 98.81 99 VAL B O 1
ATOM 2050 N N . PHE B 1 100 ? 0.627 -6.582 -7.348 1 98.62 100 PHE B N 1
ATOM 2051 C CA . PHE B 1 100 ? 1.304 -5.82 -6.305 1 98.62 100 PHE B CA 1
ATOM 2052 C C . PHE B 1 100 ? 2.268 -6.703 -5.523 1 98.62 100 PHE B C 1
ATOM 2054 O O . PHE B 1 100 ? 1.971 -7.867 -5.254 1 98.62 100 PHE B O 1
ATOM 2061 N N . ALA B 1 101 ? 3.41 -6.125 -5.176 1 98.56 101 ALA B N 1
ATOM 2062 C CA . ALA B 1 101 ? 4.293 -6.746 -4.195 1 98.56 101 ALA B CA 1
ATOM 2063 C C . ALA B 1 101 ? 4.156 -6.078 -2.83 1 98.56 101 ALA B C 1
ATOM 2065 O O . ALA B 1 101 ? 4.418 -4.879 -2.691 1 98.56 101 ALA B O 1
ATOM 2066 N N . ILE B 1 102 ? 3.721 -6.871 -1.854 1 98.12 102 ILE B N 1
ATOM 2067 C CA . ILE B 1 102 ? 3.447 -6.309 -0.536 1 98.12 102 ILE B CA 1
ATOM 2068 C C . ILE B 1 102 ? 4.297 -7.02 0.516 1 98.12 102 ILE B C 1
ATOM 2070 O O . ILE B 1 102 ? 4.402 -8.25 0.512 1 98.12 102 ILE B O 1
ATOM 2074 N N . SER B 1 103 ? 4.938 -6.25 1.321 1 96.19 103 SER B N 1
ATOM 2075 C CA . SER B 1 103 ? 5.754 -6.762 2.418 1 96.19 103 SER B CA 1
ATOM 2076 C C . SER B 1 103 ? 5.602 -5.902 3.668 1 96.19 103 SER B C 1
ATOM 2078 O O . SER B 1 103 ? 5.816 -4.688 3.625 1 96.19 103 SER B O 1
ATOM 2080 N N . ASN B 1 104 ? 5.133 -6.527 4.738 1 92.25 104 ASN B N 1
ATOM 2081 C CA . ASN B 1 104 ? 5 -5.832 6.012 1 92.25 104 ASN B CA 1
ATOM 2082 C C . ASN B 1 104 ? 4.137 -4.582 5.883 1 92.25 104 ASN B C 1
ATOM 2084 O O . ASN B 1 104 ? 4.496 -3.518 6.391 1 92.25 104 ASN B O 1
ATOM 2088 N N . GLY B 1 105 ? 3.148 -4.707 5.066 1 93.5 105 GLY B N 1
ATOM 2089 C CA . GLY B 1 105 ? 2.17 -3.639 4.93 1 93.5 105 GLY B CA 1
ATOM 2090 C C . GLY B 1 105 ? 2.6 -2.559 3.955 1 93.5 105 GLY B C 1
ATOM 2091 O O . GLY B 1 105 ? 1.89 -1.569 3.764 1 93.5 105 GLY B O 1
ATOM 2092 N N . LEU B 1 106 ? 3.754 -2.699 3.426 1 95.31 106 LEU B N 1
ATOM 2093 C CA . LEU B 1 106 ? 4.246 -1.769 2.416 1 95.31 106 LEU B CA 1
ATOM 2094 C C . LEU B 1 106 ? 3.986 -2.305 1.011 1 95.31 106 LEU B C 1
ATOM 2096 O O . LEU B 1 106 ? 4.129 -3.504 0.764 1 95.31 106 LEU B O 1
ATOM 2100 N N . VAL B 1 107 ? 3.562 -1.457 0.123 1 97.69 107 VAL B N 1
ATOM 2101 C CA . VAL B 1 107 ? 3.504 -1.787 -1.297 1 97.69 107 VAL B CA 1
ATOM 2102 C C . VAL B 1 107 ? 4.809 -1.377 -1.977 1 97.69 107 VAL B C 1
ATOM 2104 O O . VAL B 1 107 ? 5.055 -0.189 -2.199 1 97.69 107 VAL B O 1
ATOM 2107 N N . LEU B 1 108 ? 5.531 -2.371 -2.441 1 96.44 108 LEU B N 1
ATOM 2108 C CA . LEU B 1 108 ? 6.91 -2.168 -2.873 1 96.44 108 LEU B CA 1
ATOM 2109 C C . LEU B 1 108 ? 6.973 -1.865 -4.367 1 96.44 108 LEU B C 1
ATOM 2111 O O . LEU B 1 108 ? 7.859 -1.142 -4.82 1 96.44 108 LEU B O 1
ATOM 2115 N N . ASP B 1 109 ? 6.129 -2.537 -5.074 1 97.25 109 ASP B N 1
ATOM 2116 C CA . ASP B 1 109 ? 6.117 -2.473 -6.531 1 97.25 109 ASP B CA 1
ATOM 2117 C C . ASP B 1 109 ? 4.77 -2.924 -7.09 1 97.25 109 ASP B C 1
ATOM 2119 O O . ASP B 1 109 ? 3.965 -3.527 -6.375 1 97.25 109 ASP B O 1
ATOM 2123 N N . LYS B 1 110 ? 4.555 -2.557 -8.336 1 97.75 110 LYS B N 1
ATOM 2124 C CA . LYS B 1 110 ? 3.312 -2.98 -8.977 1 97.75 110 LYS B CA 1
ATOM 2125 C C . LYS B 1 110 ? 3.426 -2.914 -10.492 1 97.75 110 LYS B C 1
ATOM 2127 O O . LYS B 1 110 ? 4.316 -2.246 -11.023 1 97.75 110 LYS B O 1
ATOM 2132 N N . PHE B 1 111 ? 2.527 -3.67 -11.148 1 97.69 111 PHE B N 1
ATOM 2133 C CA . PHE B 1 111 ? 2.291 -3.477 -12.578 1 97.69 111 PHE B CA 1
ATOM 2134 C C . PHE B 1 111 ? 0.856 -3.84 -12.945 1 97.69 111 PHE B C 1
ATOM 2136 O O . PHE B 1 111 ? 0.204 -4.609 -12.234 1 97.69 111 PHE B O 1
ATOM 2143 N N . ILE B 1 112 ? 0.419 -3.266 -14.055 1 97.12 112 ILE B N 1
ATOM 2144 C CA . ILE B 1 112 ? -0.955 -3.461 -14.508 1 97.12 112 ILE B CA 1
ATOM 2145 C C . ILE B 1 112 ? -0.956 -4.07 -15.906 1 97.12 112 ILE B C 1
ATOM 2147 O O . ILE B 1 112 ? -0.177 -3.658 -16.766 1 97.12 112 ILE B O 1
ATOM 2151 N N . GLY B 1 113 ? -1.796 -5.008 -16.094 1 97.06 113 GLY B N 1
ATOM 2152 C CA . GLY B 1 113 ? -1.962 -5.609 -17.406 1 97.06 113 GLY B CA 1
ATOM 2153 C C . GLY B 1 113 ? -1.004 -6.754 -17.656 1 97.06 113 GLY B C 1
ATOM 2154 O O . GLY B 1 113 ? -0.201 -7.105 -16.797 1 97.06 113 GLY B O 1
ATOM 2155 N N . LEU B 1 114 ? -1.21 -7.27 -18.938 1 94.56 114 LEU B N 1
ATOM 2156 C CA . LEU B 1 114 ? -0.312 -8.344 -19.359 1 94.56 114 LEU B CA 1
ATOM 2157 C C . LEU B 1 114 ? 1.052 -7.781 -19.75 1 94.56 114 LEU B C 1
ATOM 2159 O O . LEU B 1 114 ? 1.142 -6.875 -20.578 1 94.56 114 LEU B O 1
ATOM 2163 N N . GLN B 1 115 ? 2.141 -8.086 -18.906 1 95.25 115 GLN B N 1
ATOM 2164 C CA . GLN B 1 115 ? 3.514 -7.688 -19.188 1 95.25 115 GLN B CA 1
ATOM 2165 C C . GLN B 1 115 ? 4.277 -8.805 -19.891 1 95.25 115 GLN B C 1
ATOM 2167 O O . GLN B 1 115 ? 3.867 -9.969 -19.844 1 95.25 115 GLN B O 1
ATOM 2172 N N . ASP B 1 116 ? 5.289 -8.422 -20.531 1 95.19 116 ASP B N 1
ATOM 2173 C CA . ASP B 1 116 ? 6.105 -9.469 -21.141 1 95.19 116 ASP B CA 1
ATOM 2174 C C . ASP B 1 116 ? 6.824 -10.297 -20.078 1 95.19 116 ASP B C 1
ATOM 2176 O O . ASP B 1 116 ? 6.938 -9.867 -18.922 1 95.19 116 ASP B O 1
ATOM 2180 N N . ILE B 1 117 ? 7.23 -11.422 -20.516 1 94.5 117 ILE B N 1
ATOM 2181 C CA . ILE B 1 117 ? 7.766 -12.398 -19.578 1 94.5 117 ILE B CA 1
ATOM 2182 C C . ILE B 1 117 ? 9.023 -11.844 -18.906 1 94.5 117 ILE B C 1
ATOM 2184 O O . ILE B 1 117 ? 9.273 -12.094 -17.734 1 94.5 117 ILE B O 1
ATOM 2188 N N . LYS B 1 118 ? 9.789 -11.141 -19.625 1 96.88 118 LYS B N 1
ATOM 2189 C CA . LYS B 1 118 ? 11.016 -10.57 -19.078 1 96.88 118 LYS B CA 1
ATOM 2190 C C . LYS B 1 118 ? 10.711 -9.594 -17.953 1 96.88 118 LYS B C 1
ATOM 2192 O O . LYS B 1 118 ? 11.383 -9.609 -16.922 1 96.88 118 LYS B O 1
ATOM 2197 N N . MET B 1 119 ? 9.703 -8.805 -18.156 1 97.12 119 MET B N 1
ATOM 2198 C CA . MET B 1 119 ? 9.305 -7.836 -17.141 1 97.12 119 MET B CA 1
ATOM 2199 C C . MET B 1 119 ? 8.789 -8.539 -15.891 1 97.12 119 MET B C 1
ATOM 2201 O O . MET B 1 119 ? 9.094 -8.133 -14.766 1 97.12 119 MET B O 1
ATOM 2205 N N . ILE B 1 120 ? 8.078 -9.609 -16.078 1 97.75 120 ILE B N 1
ATOM 2206 C CA . ILE B 1 120 ? 7.516 -10.359 -14.961 1 97.75 120 ILE B CA 1
ATOM 2207 C C . ILE B 1 120 ? 8.641 -11.031 -14.172 1 97.75 120 ILE B C 1
ATOM 2209 O O . ILE B 1 120 ? 8.641 -11 -12.945 1 97.75 120 ILE B O 1
ATOM 2213 N N . GLU B 1 121 ? 9.547 -11.562 -14.891 1 97.19 121 GLU B N 1
ATOM 2214 C CA . GLU B 1 121 ? 10.695 -12.195 -14.25 1 97.19 121 GLU B CA 1
ATOM 2215 C C . GLU B 1 121 ? 11.508 -11.18 -13.461 1 97.19 121 GLU B C 1
ATOM 2217 O O . GLU B 1 121 ? 11.945 -11.469 -12.336 1 97.19 121 GLU B O 1
ATOM 2222 N N . GLN B 1 122 ? 11.695 -10.062 -14.031 1 97.38 122 GLN B N 1
ATOM 2223 C CA . GLN B 1 122 ? 12.43 -9.008 -13.344 1 97.38 122 GLN B CA 1
ATOM 2224 C C . GLN B 1 122 ? 11.703 -8.562 -12.07 1 97.38 122 GLN B C 1
ATOM 2226 O O . GLN B 1 122 ? 12.336 -8.297 -11.047 1 97.38 122 GLN B O 1
ATOM 2231 N N . PHE B 1 123 ? 10.461 -8.445 -12.188 1 97.81 123 PHE B N 1
ATOM 2232 C CA . PHE B 1 123 ? 9.617 -8.102 -11.047 1 97.81 123 PHE B CA 1
ATOM 2233 C C . PHE B 1 123 ? 9.828 -9.094 -9.906 1 97.81 123 PHE B C 1
ATOM 2235 O O . PHE B 1 123 ? 10.07 -8.688 -8.766 1 97.81 123 PHE B O 1
ATOM 2242 N N . VAL B 1 124 ? 9.812 -10.336 -10.234 1 97.19 124 VAL B N 1
ATOM 2243 C CA . VAL B 1 124 ? 9.953 -11.383 -9.227 1 97.19 124 VAL B CA 1
ATOM 2244 C C . VAL B 1 124 ? 11.383 -11.406 -8.695 1 97.19 124 VAL B C 1
ATOM 2246 O O . VAL B 1 124 ? 11.602 -11.555 -7.492 1 97.19 124 VAL B O 1
ATOM 2249 N N . GLU B 1 125 ? 12.32 -11.227 -9.555 1 95.44 125 GLU B N 1
ATOM 2250 C CA . GLU B 1 125 ? 13.727 -11.227 -9.164 1 95.44 125 GLU B CA 1
ATOM 2251 C C . GLU B 1 125 ? 14.031 -10.102 -8.188 1 95.44 125 GLU B C 1
ATOM 2253 O O . GLU B 1 125 ? 14.766 -10.289 -7.215 1 95.44 125 GLU B O 1
ATOM 2258 N N . LYS B 1 126 ? 13.477 -9.008 -8.461 1 96.06 126 LYS B N 1
ATOM 2259 C CA . LYS B 1 126 ? 13.664 -7.859 -7.574 1 96.06 126 LYS B CA 1
ATOM 2260 C C . LYS B 1 126 ? 13.195 -8.172 -6.16 1 96.06 126 LYS B C 1
ATOM 2262 O O . LYS B 1 126 ? 13.812 -7.746 -5.184 1 96.06 126 LYS B O 1
ATOM 2267 N N . LEU B 1 127 ? 12.18 -8.898 -6.074 1 95.5 127 LEU B N 1
ATOM 2268 C CA . LEU B 1 127 ? 11.586 -9.203 -4.773 1 95.5 127 LEU B CA 1
ATOM 2269 C C . LEU B 1 127 ? 12.453 -10.203 -4.008 1 95.5 127 LEU B C 1
ATOM 2271 O O . LEU B 1 127 ? 12.531 -10.148 -2.779 1 95.5 127 LEU B O 1
ATOM 2275 N N . THR B 1 128 ? 13.07 -11.094 -4.699 1 90.56 128 THR B N 1
ATOM 2276 C CA . THR B 1 128 ? 13.922 -12.094 -4.062 1 90.56 128 THR B CA 1
ATOM 2277 C C . THR B 1 128 ? 15.234 -11.477 -3.596 1 90.56 128 THR B C 1
ATOM 2279 O O . THR B 1 128 ? 15.812 -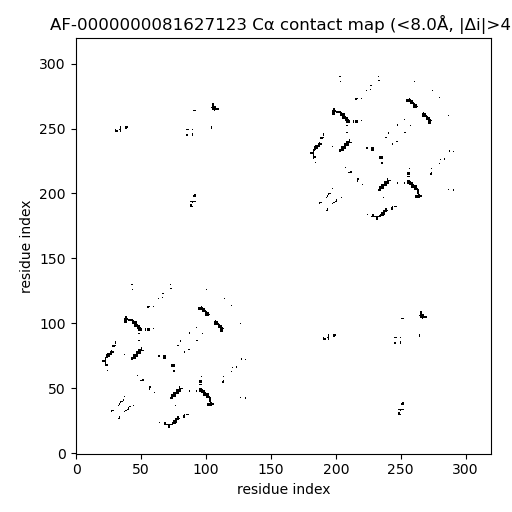11.906 -2.594 1 90.56 128 THR B O 1
ATOM 2282 N N . ALA B 1 129 ? 15.688 -10.492 -4.305 1 86.19 129 ALA B N 1
ATOM 2283 C CA . ALA B 1 129 ? 16.906 -9.789 -3.922 1 86.19 129 ALA B CA 1
ATOM 2284 C C . ALA B 1 129 ? 16.688 -8.969 -2.648 1 86.19 129 ALA B C 1
ATOM 2286 O O . ALA B 1 129 ? 17.594 -8.867 -1.814 1 86.19 129 ALA B O 1
ATOM 2287 N N . ARG B 1 130 ? 15.57 -8.43 -2.549 1 79.69 130 ARG B N 1
ATOM 2288 C CA . ARG B 1 130 ? 15.242 -7.625 -1.378 1 79.69 130 ARG B CA 1
ATOM 2289 C C . ARG B 1 130 ? 15.148 -8.492 -0.126 1 79.69 130 ARG B C 1
ATOM 2291 O O . ARG B 1 130 ? 15.609 -8.094 0.945 1 79.69 130 ARG B O 1
ATOM 2298 N N . ASP B 1 131 ? 14.594 -9.555 -0.251 1 71.19 131 ASP B N 1
ATOM 2299 C CA . ASP B 1 131 ? 14.43 -10.469 0.879 1 71.19 131 ASP B CA 1
ATOM 2300 C C . ASP B 1 131 ? 15.773 -10.992 1.368 1 71.19 131 ASP B C 1
ATOM 2302 O O . ASP B 1 131 ? 15.977 -11.172 2.57 1 71.19 131 ASP B O 1
ATOM 2306 N N . THR B 1 132 ? 16.641 -11.141 0.427 1 66.19 132 THR B N 1
ATOM 2307 C CA . THR B 1 132 ? 17.984 -11.594 0.797 1 66.19 132 THR B CA 1
ATOM 2308 C C . THR B 1 132 ? 18.75 -10.484 1.52 1 66.19 132 THR B C 1
ATOM 2310 O O . THR B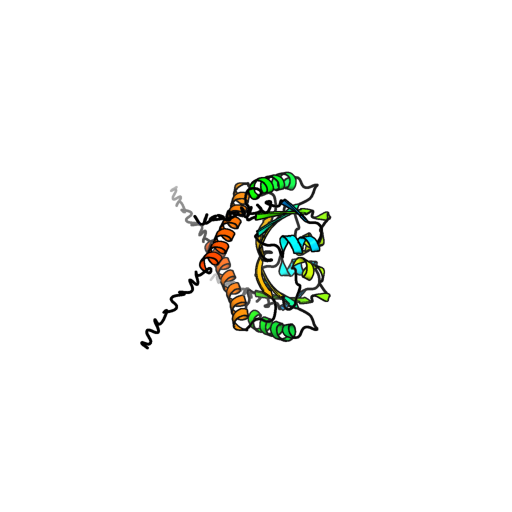 1 132 ? 19.5 -10.758 2.455 1 66.19 132 THR B O 1
ATOM 2313 N N . ALA B 1 133 ? 18.484 -9.367 1.16 1 60.66 133 ALA B N 1
ATOM 2314 C CA . ALA B 1 133 ? 19.172 -8.242 1.796 1 60.66 133 ALA B CA 1
ATOM 2315 C C . ALA B 1 133 ? 18.641 -8.008 3.207 1 60.66 133 ALA B C 1
ATOM 2317 O O . ALA B 1 133 ? 19.406 -7.715 4.125 1 60.66 133 ALA B O 1
ATOM 2318 N N . VAL B 1 134 ? 17.422 -8.117 3.355 1 57.62 134 VAL B N 1
ATOM 2319 C CA . VAL B 1 134 ? 16.812 -7.887 4.66 1 57.62 134 VAL B CA 1
ATOM 2320 C C . VAL B 1 134 ? 17.156 -9.031 5.605 1 57.62 134 VAL B C 1
ATOM 2322 O O . VAL B 1 134 ? 17.406 -8.812 6.797 1 57.62 134 VAL B O 1
ATOM 2325 N N . ASN B 1 135 ? 17.172 -10.094 5.113 1 53.31 135 ASN B N 1
ATOM 2326 C CA . ASN B 1 135 ? 17.547 -11.258 5.918 1 53.31 135 ASN B CA 1
ATOM 2327 C C . ASN B 1 135 ? 19.031 -11.234 6.277 1 53.31 135 ASN B C 1
ATOM 2329 O O . ASN B 1 135 ? 19.406 -11.68 7.363 1 53.31 135 ASN B O 1
ATOM 2333 N N . SER B 1 136 ? 19.781 -10.703 5.383 1 48.94 136 SER B N 1
ATOM 2334 C CA . SER B 1 136 ? 21.203 -10.617 5.707 1 48.94 136 SER B CA 1
ATOM 2335 C C . SER B 1 136 ? 21.469 -9.57 6.785 1 48.94 136 SER B C 1
ATOM 2337 O O . SER B 1 136 ? 22.391 -9.719 7.586 1 48.94 136 SER B O 1
ATOM 2339 N N . LYS B 1 137 ? 20.672 -8.5 6.727 1 48.62 137 LYS B N 1
ATOM 2340 C CA . LYS B 1 137 ? 20.859 -7.516 7.789 1 48.62 137 LYS B CA 1
ATOM 2341 C C . LYS B 1 137 ? 20.375 -8.055 9.133 1 48.62 137 LYS B C 1
ATOM 2343 O O . LYS B 1 137 ? 20.938 -7.727 10.18 1 48.62 137 LYS B O 1
ATOM 2348 N N . ILE B 1 138 ? 19.531 -8.93 9.125 1 46.66 138 ILE B N 1
ATOM 2349 C CA . ILE B 1 138 ? 19.094 -9.562 10.359 1 46.66 138 ILE B CA 1
ATOM 2350 C C . ILE B 1 138 ? 20.125 -10.578 10.82 1 46.66 138 ILE B C 1
ATOM 2352 O O . ILE B 1 138 ? 20.344 -10.758 12.023 1 46.66 138 ILE B O 1
ATOM 2356 N N . GLU B 1 139 ? 20.719 -11.117 9.922 1 44.81 139 GLU B N 1
ATOM 2357 C CA . GLU B 1 139 ? 21.75 -12.086 10.32 1 44.81 139 GLU B CA 1
ATOM 2358 C C . GLU B 1 139 ? 22.984 -11.391 10.859 1 44.81 139 GLU B C 1
ATOM 2360 O O . GLU B 1 139 ? 23.656 -11.914 11.75 1 44.81 139 GLU B O 1
ATOM 2365 N N . ASP B 1 140 ? 23.203 -10.305 10.266 1 44.88 140 ASP B N 1
ATOM 2366 C CA . ASP B 1 140 ? 24.438 -9.688 10.75 1 44.88 140 ASP B CA 1
ATOM 2367 C C . ASP B 1 140 ? 24.266 -9.148 12.164 1 44.88 140 ASP B C 1
ATOM 2369 O O . ASP B 1 140 ? 25.25 -8.969 12.891 1 44.88 140 ASP B O 1
ATOM 2373 N N . ASN B 1 141 ? 23.047 -8.781 12.461 1 41.5 141 ASN B N 1
ATOM 2374 C CA . ASN B 1 141 ? 22.891 -8.312 13.828 1 41.5 141 ASN B CA 1
ATOM 2375 C C . ASN B 1 141 ? 22.859 -9.477 14.82 1 41.5 141 ASN B C 1
ATOM 2377 O O . ASN B 1 141 ? 22.594 -9.281 16 1 41.5 141 ASN B O 1
ATOM 2381 N N . SER B 1 142 ? 22.719 -10.641 14.344 1 39.53 142 SER B N 1
ATOM 2382 C CA . SER B 1 142 ? 22.906 -11.75 15.273 1 39.53 142 SER B CA 1
ATOM 2383 C C . SER B 1 142 ? 24.359 -11.844 15.734 1 39.53 142 SER B C 1
ATOM 2385 O O . SER B 1 142 ? 25.172 -12.523 15.102 1 39.53 142 SER B O 1
ATOM 2387 N N . VAL B 1 143 ? 24.953 -10.75 16.188 1 39.28 143 VAL B N 1
ATOM 2388 C CA . VAL B 1 143 ? 26.219 -10.734 16.906 1 39.28 143 VAL B CA 1
ATOM 2389 C C . VAL B 1 143 ? 26.219 -11.828 17.969 1 39.28 143 VAL B C 1
ATOM 2391 O O . VAL B 1 143 ? 25.234 -12 18.703 1 39.28 143 VAL B O 1
ATOM 2394 N N . ASN B 1 144 ? 27.031 -12.789 17.766 1 40 144 ASN B N 1
ATOM 2395 C CA . ASN B 1 144 ? 27.547 -13.812 18.656 1 40 144 ASN B CA 1
ATOM 2396 C C . ASN B 1 144 ? 27.938 -13.227 20.016 1 40 144 ASN B C 1
ATOM 2398 O O . ASN B 1 144 ? 28.953 -12.547 20.141 1 40 144 ASN B O 1
ATOM 2402 N N . LEU B 1 145 ? 27.016 -12.805 20.797 1 35.53 145 LEU B N 1
ATOM 2403 C CA . LEU B 1 145 ? 27.359 -12.609 22.203 1 35.53 145 LEU B CA 1
ATOM 2404 C C . LEU B 1 145 ? 27.953 -13.883 22.797 1 35.53 145 LEU B C 1
ATOM 2406 O O . LEU B 1 145 ? 27.219 -14.789 23.219 1 35.53 145 LEU B O 1
ATOM 2410 N N . LYS B 1 146 ? 29 -14.422 22.25 1 34.22 146 LYS B N 1
ATOM 2411 C CA . LYS B 1 146 ? 29.828 -15.367 23 1 34.22 146 LYS B CA 1
ATOM 2412 C C . LYS B 1 146 ? 30.219 -14.781 24.359 1 34.22 146 LYS B C 1
ATOM 2414 O O . LYS B 1 146 ? 30.953 -13.797 24.422 1 34.22 146 LYS B O 1
ATOM 2419 N N . VAL B 1 147 ? 29.34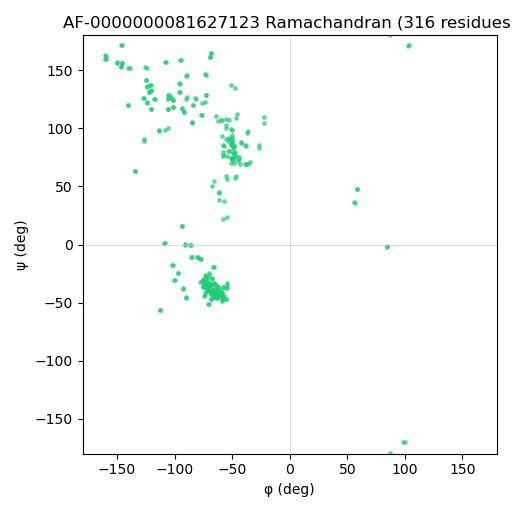4 -14.961 25.344 1 36.03 147 VAL B N 1
ATOM 2420 C CA . VAL B 1 147 ? 29.641 -14.797 26.766 1 36.03 147 VAL B CA 1
ATOM 2421 C C . VAL B 1 147 ? 30.906 -15.57 27.125 1 36.03 147 VAL B C 1
ATOM 2423 O O . VAL B 1 147 ? 30.984 -16.781 26.891 1 36.03 147 VAL B O 1
ATOM 2426 N N . ASP B 1 148 ? 32.031 -14.992 27.047 1 34.69 148 ASP B N 1
ATOM 2427 C CA . ASP B 1 148 ? 33.312 -15.461 27.609 1 34.69 148 ASP B CA 1
ATOM 2428 C C . ASP B 1 148 ? 33.125 -15.914 29.062 1 34.69 148 ASP B C 1
ATOM 2430 O O . ASP B 1 148 ? 32.812 -15.102 29.938 1 34.69 148 ASP B O 1
ATOM 2434 N N . ASP B 1 149 ? 32.562 -17.062 29.328 1 36.09 149 ASP B N 1
ATOM 2435 C CA . ASP B 1 149 ? 32.469 -17.734 30.625 1 36.09 149 ASP B CA 1
ATOM 2436 C C . ASP B 1 149 ? 33.844 -17.906 31.25 1 36.09 149 ASP B C 1
ATOM 2438 O O . ASP B 1 149 ? 34.125 -18.938 31.891 1 36.09 149 ASP B O 1
ATOM 2442 N N . SER B 1 150 ? 34.875 -17.141 30.953 1 37.59 150 SER B N 1
ATOM 2443 C CA . SER B 1 150 ? 36.156 -17.406 31.609 1 37.59 150 SER B CA 1
ATOM 2444 C C . SER B 1 150 ? 36.031 -17.234 33.125 1 37.59 150 SER B C 1
ATOM 2446 O O . SER B 1 150 ? 36.188 -16.125 33.656 1 37.59 150 SER B O 1
ATOM 2448 N N . THR B 1 151 ? 35 -17.75 33.844 1 36.44 151 THR B N 1
ATOM 2449 C CA . THR B 1 151 ? 35.031 -17.672 35.281 1 36.44 151 THR B CA 1
ATOM 2450 C C . THR B 1 151 ? 36.312 -18.312 35.812 1 36.44 151 THR B C 1
ATOM 2452 O O . THR B 1 151 ? 36.688 -19.422 35.406 1 36.44 151 THR B O 1
ATOM 2455 N N . ASN B 1 152 ? 37.312 -17.453 36.156 1 34.38 152 ASN B N 1
ATOM 2456 C CA . ASN B 1 152 ? 38.594 -17.641 36.844 1 34.38 152 ASN B CA 1
ATOM 2457 C C . ASN B 1 152 ? 38.406 -18.453 38.125 1 34.38 152 ASN B C 1
ATOM 2459 O O . ASN B 1 152 ? 37.656 -18.062 39.031 1 34.38 152 ASN B O 1
ATOM 2463 N N . SER B 1 153 ? 38.406 -19.766 38.094 1 33.5 153 SER B N 1
ATOM 2464 C CA . SER B 1 153 ? 38.469 -20.703 39.188 1 33.5 153 SER B CA 1
ATOM 2465 C C . SER B 1 153 ? 39.625 -20.359 40.156 1 33.5 153 SER B C 1
ATOM 2467 O O . SER B 1 153 ? 40.781 -20.469 39.781 1 33.5 153 SER B O 1
ATOM 2469 N N . LYS B 1 154 ? 39.469 -19.266 41 1 34.38 154 LYS B N 1
ATOM 2470 C CA . LYS B 1 154 ? 40.406 -18.969 42.094 1 34.38 154 LYS B CA 1
ATOM 2471 C C . LYS B 1 154 ? 40.656 -20.203 42.969 1 34.38 154 LYS B C 1
ATOM 2473 O O . LYS B 1 154 ? 39.688 -20.844 43.406 1 34.38 154 LYS B O 1
ATOM 2478 N N . ASP B 1 155 ? 41.719 -20.984 42.688 1 32.69 155 ASP B N 1
ATOM 2479 C CA . ASP B 1 155 ? 42.344 -22.109 43.375 1 32.69 155 ASP B CA 1
ATOM 2480 C C . ASP B 1 155 ? 42.562 -21.766 44.844 1 32.69 155 ASP B C 1
ATOM 2482 O O . ASP B 1 155 ? 43.281 -20.812 45.156 1 32.69 155 ASP B O 1
ATOM 2486 N N . GLY B 1 156 ? 41.469 -21.641 45.75 1 32.25 156 GLY B N 1
ATOM 2487 C CA . GLY B 1 156 ? 41.594 -21.531 47.188 1 32.25 156 GLY B CA 1
ATOM 2488 C C . GLY B 1 156 ? 42.531 -22.562 47.781 1 32.25 156 GLY B C 1
ATOM 2489 O O . GLY B 1 156 ? 42.156 -23.688 48.062 1 32.25 156 GLY B 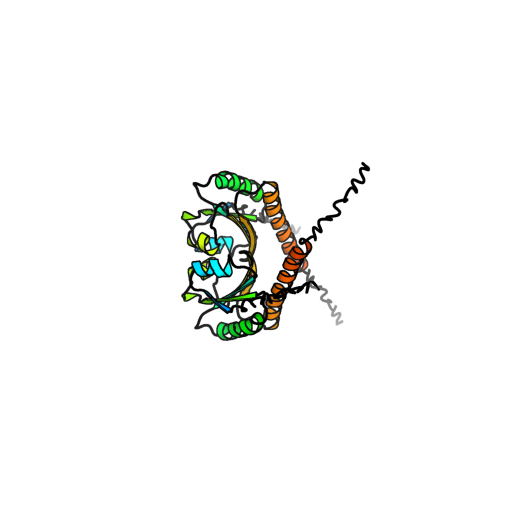O 1
ATOM 2490 N N . ASN B 1 157 ? 43.781 -22.656 47.375 1 34.84 157 ASN B N 1
ATOM 2491 C CA . ASN B 1 157 ? 44.688 -23.547 48.031 1 34.84 157 ASN B CA 1
ATOM 2492 C C . ASN B 1 157 ? 44.875 -23.172 49.5 1 34.84 157 ASN B C 1
ATOM 2494 O O . ASN B 1 157 ? 45.656 -22.281 49.844 1 34.84 157 ASN B O 1
ATOM 2498 N N . VAL B 1 158 ? 43.844 -22.734 50.219 1 31.28 158 VAL B N 1
ATOM 2499 C CA . VAL B 1 158 ? 44.219 -22.469 51.625 1 31.28 158 VAL B CA 1
ATOM 2500 C C . VAL B 1 158 ? 44.625 -23.766 52.281 1 31.28 158 VAL B C 1
ATOM 2502 O O . VAL B 1 158 ? 43.938 -24.781 52.219 1 31.28 158 VAL B O 1
ATOM 2505 N N . LYS B 1 159 ? 45.938 -23.922 52.594 1 34.69 159 LYS B N 1
ATOM 2506 C CA . LYS B 1 159 ? 46.625 -24.859 53.469 1 34.69 159 LYS B CA 1
ATOM 2507 C C . LYS B 1 159 ? 45.969 -24.875 54.844 1 34.69 159 LYS B C 1
ATOM 2509 O O . LYS B 1 159 ? 45.656 -23.828 55.406 1 34.69 159 LYS B O 1
ATOM 2514 N N . PRO B 1 160 ? 45.781 -26.188 55.438 1 34 160 PRO B N 1
ATOM 2515 C CA . PRO B 1 160 ? 45.469 -26.188 56.875 1 34 160 PRO B CA 1
ATOM 2516 C C . PRO B 1 160 ? 46.531 -25.422 57.688 1 34 160 PRO B C 1
ATOM 2518 O O . PRO B 1 160 ? 47.656 -25.266 57.25 1 34 160 PRO B O 1
#

InterPro domains:
  IPR013766 Thioredoxin domain [PF00085] (32-125)
  IPR013766 Thioredoxin domain [PS51352] (14-129)
  IPR036249 Thioredoxin-like superfamily [SSF52833] (15-132)

Radius of gyration: 30.66 Å; Cα contacts (8 Å, |Δi|>4): 444; chains: 2; bounding box: 62×117×124 Å

Solvent-accessible surface area (backbone atoms only — not comparable to full-atom values): 18887 Å² total; per-residue (Å²): 135,84,79,78,76,75,78,75,72,76,78,75,75,72,74,74,69,72,70,72,69,74,45,41,74,40,75,49,74,45,60,68,46,36,27,57,64,40,42,66,20,88,53,39,30,36,36,38,36,30,49,93,89,36,66,59,26,68,56,47,53,59,52,50,48,65,68,37,54,80,35,73,70,36,32,39,36,40,32,47,42,85,78,27,53,68,60,29,48,71,69,59,57,86,59,68,23,31,37,36,35,29,39,70,62,24,31,77,48,71,52,71,48,83,68,56,67,68,58,52,50,49,55,52,49,54,55,56,53,49,52,51,51,54,50,48,56,54,51,63,68,58,63,79,78,73,76,79,76,75,76,77,79,77,78,77,75,74,76,133,133,84,80,78,76,75,77,76,71,76,78,76,75,72,74,74,69,73,70,72,69,73,43,41,74,43,76,50,73,46,61,68,48,38,28,56,63,41,42,65,21,87,53,40,30,37,36,38,36,30,50,94,88,34,66,60,27,67,56,47,52,60,52,50,48,64,68,37,51,82,34,72,68,36,32,37,36,39,31,47,41,85,78,27,53,68,59,29,48,71,70,59,57,85,58,68,24,29,37,36,36,29,40,70,63,26,31,77,47,71,52,72,47,84,68,56,67,67,58,51,51,50,55,53,50,53,52,55,54,49,52,51,51,54,51,47,56,53,49,62,67,58,64,79,77,72,75,80,74,77,72,78,78,78,79,78,75,75,74,134

Sequence (320 aa):
MLRNINKTFPMWIRRISLSHQKKKVYEINGNIEFNDKVMNGKGTVVVNFHADWCDPCTILTPKLIELIEPIETLDLAIINLESNPDLADVFSVKAVPAVFAISNGLVLDKFIGLQDIKMIEQFVEKLTARDTAVNSKIEDNSVNLKVDDSTNSKDGNVKPMLRNINKTFPMWIRRISLSHQKKKVYEINGNIEFNDKVMNGKGTVVVNFHADWCDPCTILTPKLIELIEPIETLDLAIINLESNPDLADVFSVKAVPAVFAISNGLVLDKFIGLQDIKMIEQFVEKLTARDTAVNSKIEDNSVNLKVDDSTNSKDGNVKP

Nearest PDB structures (foldseek):
  7vql-assembly1_A  TM=9.088E-01  e=4.613E-10  synthetic construct
  7ysi-assembly1_A  TM=9.170E-01  e=7.244E-10  Acinetobacter baumannii
  1r26-assembly1_A  TM=9.040E-01  e=1.707E-08  Trypanosoma brucei brucei
  5ykw-assembly1_A  TM=8.907E-01  e=1.159E-08  Saccharomyces cerevisiae S288C
  4dss-assembly1_B  TM=9.277E-01  e=5.108E-08  Saccharomyces cerevisiae S288C

Foldseek 3Di:
DPPPPPPPPPPPPPPPPPPLPQQDEDEDAEDVRCCVPFQQHAAKEKEWEDAPPDDQCVVVVVLCCVLRRVPSRYHYYYYYCVRYVVVCVVVVPPAPGKIFIGHNRDTDDIDHTRDDPVVVNVVVVVRVVVVVVVVVVVVVVPPPPPPPPPPDPPPPPPDD/DPPPPPPPPPPPPPPPPPPLPQQDEDEDAEDVRCCVPFQQHAAKEKEWEDAPPDDQCVVVVVLCCVLRRVPSRYHYYYYYCVRYVVVCVVVVPPAPGKIFIGHNRDTDDIDHTRDDPVVVNVVVVVRSVVVVVVVVVVVVVPPPPPPPPPPPPPPPPPDD

Secondary structure (DSSP, 8-state):
------------------------EEEE-SHHHHIIIIISSSSEEEEEEE-TT-HHHHHHHHHHHHHHTT-TTEEEEEEETTT-HHHHHHTT--SSSEEEEEETTEEEEEEES---HHHHHHHHHHHHHHHHHHHHHHHHT-------------------/------------------------EEEE-SHHHHIIIIISSSSEEEEEEE-TT-HHHHHHHHHHHHHHTT-TTEEEEEEETTT-HHHHHHTT--SSSEEEEEETTEEEEEEES---HHHHHHHHHHHHHHHHHHHHHHHHT-------------------